Protein AF-A0A838HCE0-F1 (afdb_monomer_lite)

Secondary structure (DSSP, 8-state):
-HHHHS---SHHHHHHHHHHHHHT--HHHHHHHHHHHHHHTT--B-SSHHHHHHHHIIIIIHHHHHHTGGGT--SHHHHHHHHHHHHHHHHHHHHHSHHHHHTTT-B-S-HHHHHHHT--GGGGGGT---HHHHHHHHHHHHHHHHHHHHHHTHHHHS-GGGGHHHHHHHHHHHHHHHHHHHHGGGGGTS-----HHHHHHHHHHHHHTTHHHHT-

Foldseek 3Di:
DCLDPHPDPDPVSVVSSVCCVVLVQDPVLVVLLVVLVVVVVPDQAAQDVVRLLVSLCSNFLSVLQSCQSVLVDNDPLLSLLSSLQSSLLVLLVLLLCQQVSLVVVGHSQHNVLCVVLVHDSNCLNVQDFDPSQLVSLLVSLVSSVVSLVSSVVSLVVGDAPSSLVVQLSSQQSVVSSVQSNVCRSNSSNDRGHDDPVSSVVSSVVSVVVNVVVVPD

Structure (mmCIF, N/CA/C/O backbone):
data_AF-A0A838HCE0-F1
#
_entry.id   AF-A0A838HCE0-F1
#
loop_
_atom_site.group_PDB
_atom_site.id
_atom_site.type_symbol
_atom_site.label_atom_id
_atom_site.label_alt_id
_atom_site.label_comp_id
_atom_site.label_asym_id
_atom_site.label_entity_id
_atom_site.label_seq_id
_atom_site.pdbx_PDB_ins_code
_atom_site.Cartn_x
_atom_site.Cartn_y
_atom_site.Cartn_z
_atom_site.occupancy
_atom_site.B_iso_or_equiv
_atom_site.auth_seq_id
_atom_site.auth_comp_id
_atom_site.auth_asym_id
_atom_site.auth_atom_id
_atom_site.pdbx_PDB_model_num
ATOM 1 N N . HIS A 1 1 ? -7.282 -3.341 -27.550 1.00 59.97 1 HIS A N 1
ATOM 2 C CA . HIS A 1 1 ? -7.061 -3.917 -28.892 1.00 59.97 1 HIS A CA 1
ATOM 3 C C . HIS A 1 1 ? -6.137 -3.011 -29.709 1.00 59.97 1 HIS A C 1
ATOM 5 O O . HIS A 1 1 ? -5.091 -3.469 -30.142 1.00 59.97 1 HIS A O 1
ATOM 11 N N . GLU A 1 2 ? -6.425 -1.708 -29.805 1.00 75.81 2 GLU A N 1
ATOM 12 C CA . GLU A 1 2 ? -5.612 -0.759 -30.592 1.00 75.81 2 GLU A CA 1
ATOM 13 C C . GLU A 1 2 ? -4.223 -0.455 -30.009 1.00 75.81 2 GLU A C 1
ATOM 15 O O . GLU A 1 2 ? -3.258 -0.360 -30.753 1.00 75.81 2 GLU A O 1
ATOM 20 N N . VAL A 1 3 ? -4.076 -0.377 -28.683 1.00 78.75 3 VAL A N 1
ATOM 21 C CA . VAL A 1 3 ? -2.778 -0.075 -28.043 1.00 78.75 3 VAL A CA 1
ATOM 22 C C . VAL A 1 3 ? -1.688 -1.101 -28.387 1.00 78.75 3 VAL A C 1
ATOM 24 O O . VAL A 1 3 ? -0.536 -0.720 -28.570 1.00 78.75 3 VAL A O 1
ATOM 27 N N . TYR A 1 4 ? -2.037 -2.383 -28.524 1.00 81.25 4 TYR A N 1
ATOM 28 C CA . TYR A 1 4 ? -1.070 -3.455 -28.794 1.00 81.25 4 TYR A CA 1
ATOM 29 C C . TYR A 1 4 ? -0.902 -3.747 -30.290 1.00 81.25 4 TYR A C 1
ATOM 31 O O . TYR A 1 4 ? 0.219 -3.969 -30.737 1.00 81.25 4 TYR A O 1
ATOM 39 N N . GLU A 1 5 ? -1.990 -3.710 -31.066 1.00 78.94 5 GLU A N 1
ATOM 40 C CA . GLU A 1 5 ? -2.006 -4.213 -32.451 1.00 78.94 5 GLU A CA 1
ATOM 41 C C . GLU A 1 5 ? -2.566 -3.210 -33.478 1.00 78.94 5 GLU A C 1
ATOM 43 O O . GLU A 1 5 ? -2.669 -3.541 -34.653 1.00 78.94 5 GLU A O 1
ATOM 48 N N . GLY A 1 6 ? -2.927 -1.988 -33.071 1.00 82.12 6 GLY A N 1
ATOM 49 C CA . GLY A 1 6 ? -3.571 -1.001 -33.949 1.00 82.12 6 GLY A CA 1
ATOM 50 C C . GLY A 1 6 ? -2.976 0.405 -33.871 1.00 82.12 6 GLY A C 1
ATOM 51 O O . GLY A 1 6 ? -1.879 0.614 -33.348 1.00 82.12 6 GLY A O 1
ATOM 52 N N . GLU A 1 7 ? -3.721 1.376 -34.399 1.00 82.62 7 GLU A N 1
ATOM 53 C CA . GLU A 1 7 ? -3.376 2.801 -34.381 1.00 82.62 7 GLU A CA 1
ATOM 54 C C . GLU A 1 7 ? -4.368 3.573 -33.502 1.00 82.62 7 GLU A C 1
ATOM 56 O O . GLU A 1 7 ? -5.432 3.972 -33.974 1.00 82.62 7 GLU A O 1
ATOM 61 N N . PRO A 1 8 ? -4.058 3.768 -32.210 1.00 82.50 8 PRO A N 1
ATOM 62 C CA . PRO A 1 8 ? -4.975 4.447 -31.311 1.00 82.50 8 PRO A CA 1
ATOM 63 C C . PRO A 1 8 ? -5.165 5.921 -31.692 1.00 82.50 8 PRO A C 1
ATOM 65 O O . PRO A 1 8 ? -4.197 6.661 -31.889 1.00 82.50 8 PRO A O 1
ATOM 68 N N . ALA A 1 9 ? -6.418 6.378 -31.734 1.00 79.50 9 ALA A N 1
ATOM 69 C CA . ALA A 1 9 ? -6.748 7.769 -32.060 1.00 79.50 9 ALA A CA 1
ATOM 70 C C . ALA A 1 9 ? -6.501 8.731 -30.880 1.00 79.50 9 ALA A C 1
ATOM 72 O O . ALA A 1 9 ? -6.062 9.874 -31.059 1.00 79.50 9 ALA A O 1
ATOM 73 N N . ALA A 1 10 ? -6.759 8.274 -29.652 1.00 88.44 10 ALA A N 1
ATOM 74 C CA . ALA A 1 10 ? -6.633 9.095 -28.455 1.00 88.44 10 ALA A CA 1
ATOM 75 C C . ALA A 1 10 ? -5.161 9.355 -28.085 1.00 88.44 10 ALA A C 1
ATOM 77 O O . ALA A 1 10 ? -4.290 8.494 -28.206 1.00 88.44 10 ALA A O 1
ATOM 78 N N . VAL A 1 11 ? -4.864 10.562 -27.590 1.00 86.44 11 VAL A N 1
ATOM 79 C CA . VAL A 1 11 ? -3.503 10.942 -27.156 1.00 86.44 11 VAL A CA 1
ATOM 80 C C . VAL A 1 11 ? -3.005 10.043 -26.018 1.00 86.44 11 VAL A C 1
ATOM 82 O O . VAL A 1 11 ? -1.849 9.623 -26.044 1.00 86.44 11 VAL A O 1
ATOM 85 N N . GLY A 1 12 ? -3.877 9.714 -25.058 1.00 85.31 12 GLY A N 1
ATOM 86 C CA . GLY A 1 12 ? -3.544 8.814 -23.949 1.00 85.31 12 GLY A CA 1
ATOM 87 C C . GLY A 1 12 ? -3.153 7.416 -24.430 1.00 85.31 12 GLY A C 1
ATOM 88 O O . GLY A 1 12 ? -2.113 6.896 -24.032 1.00 85.31 12 GLY A O 1
ATOM 89 N N . ASP A 1 13 ? -3.919 6.856 -25.363 1.00 86.19 13 ASP A N 1
ATOM 90 C CA . ASP A 1 13 ? -3.676 5.515 -25.896 1.00 86.19 13 ASP A CA 1
ATOM 91 C C . ASP A 1 13 ? -2.418 5.451 -26.775 1.00 86.19 13 ASP A C 1
ATOM 93 O O . ASP A 1 13 ? -1.695 4.456 -26.743 1.00 86.19 13 ASP A O 1
ATOM 97 N N . ARG A 1 14 ? -2.082 6.530 -27.498 1.00 88.50 14 ARG A N 1
ATOM 98 C CA . ARG A 1 14 ? -0.800 6.643 -28.220 1.00 88.50 14 ARG A CA 1
ATOM 99 C C . ARG A 1 14 ? 0.396 6.702 -27.277 1.00 88.50 14 ARG A C 1
ATOM 101 O O . ARG A 1 14 ? 1.404 6.043 -27.527 1.00 88.50 14 ARG A O 1
ATOM 108 N N . ALA A 1 15 ? 0.290 7.458 -26.184 1.00 87.81 15 ALA A N 1
ATOM 109 C CA . ALA A 1 15 ? 1.334 7.498 -25.163 1.00 87.81 15 ALA A CA 1
ATOM 110 C C . ALA A 1 15 ? 1.514 6.123 -24.496 1.00 87.81 15 ALA A C 1
ATOM 112 O O . ALA A 1 15 ? 2.644 5.667 -24.313 1.00 87.81 15 ALA A O 1
ATOM 113 N N . LEU A 1 16 ? 0.408 5.432 -24.204 1.00 86.62 16 LEU A N 1
ATOM 114 C CA . LEU A 1 16 ? 0.437 4.077 -23.662 1.00 86.62 16 LEU A CA 1
ATOM 115 C C . LEU A 1 16 ? 1.053 3.083 -24.655 1.00 86.62 16 LEU A C 1
ATOM 117 O O . LEU A 1 16 ? 1.919 2.305 -24.267 1.00 86.62 16 LEU A O 1
ATOM 121 N N . GLN A 1 17 ? 0.683 3.141 -25.936 1.00 89.50 17 GLN A N 1
ATOM 122 C CA . GLN A 1 17 ? 1.277 2.301 -26.979 1.00 89.50 17 GLN A CA 1
ATOM 123 C C . GLN A 1 17 ? 2.787 2.533 -27.105 1.00 89.50 17 GLN A C 1
ATOM 125 O O . GLN A 1 17 ? 3.550 1.573 -27.229 1.00 89.50 17 GLN A O 1
ATOM 130 N N . HIS A 1 18 ? 3.235 3.790 -27.042 1.00 88.94 18 HIS A N 1
ATOM 131 C CA . HIS A 1 18 ? 4.660 4.099 -27.018 1.00 88.94 18 HIS A CA 1
ATOM 132 C C . HIS A 1 18 ? 5.351 3.437 -25.818 1.00 88.94 18 HIS A C 1
ATOM 134 O O . HIS A 1 18 ? 6.375 2.788 -25.999 1.00 88.94 18 HIS A O 1
ATOM 140 N N . ALA A 1 19 ? 4.782 3.529 -24.612 1.00 87.50 19 ALA A N 1
ATOM 141 C CA . ALA A 1 19 ? 5.341 2.877 -23.428 1.00 87.50 19 ALA A CA 1
ATOM 142 C C . ALA A 1 19 ? 5.367 1.342 -23.557 1.00 87.50 19 ALA A C 1
ATOM 144 O O . ALA A 1 19 ? 6.390 0.724 -23.269 1.00 87.50 19 ALA A O 1
ATOM 145 N N . VAL A 1 20 ? 4.285 0.732 -24.050 1.00 88.69 20 VAL A N 1
ATOM 146 C CA . VAL A 1 20 ? 4.199 -0.717 -24.292 1.00 88.69 20 VAL A CA 1
ATOM 147 C C . VAL A 1 20 ? 5.332 -1.186 -25.201 1.00 88.69 20 VAL A C 1
ATOM 149 O O . VAL A 1 20 ? 6.035 -2.137 -24.861 1.00 88.69 20 VAL A O 1
ATOM 152 N N . ARG A 1 21 ? 5.556 -0.485 -26.319 1.00 88.25 21 ARG A N 1
ATOM 153 C CA . ARG A 1 21 ? 6.618 -0.816 -27.279 1.00 88.25 21 ARG A CA 1
ATOM 154 C C . ARG A 1 21 ? 8.017 -0.547 -26.719 1.00 88.25 21 ARG A C 1
ATOM 156 O O . ARG A 1 21 ? 8.907 -1.364 -26.916 1.00 88.25 21 ARG A O 1
ATOM 163 N N . SER A 1 22 ? 8.208 0.567 -26.014 1.00 89.00 22 SER A N 1
ATOM 164 C CA . SER A 1 22 ? 9.515 0.982 -25.485 1.00 89.00 22 SER A CA 1
ATOM 165 C C . SER A 1 22 ? 10.005 0.127 -24.315 1.00 89.00 22 SER A C 1
ATOM 167 O O . SER A 1 22 ? 11.212 -0.019 -24.141 1.00 89.00 22 S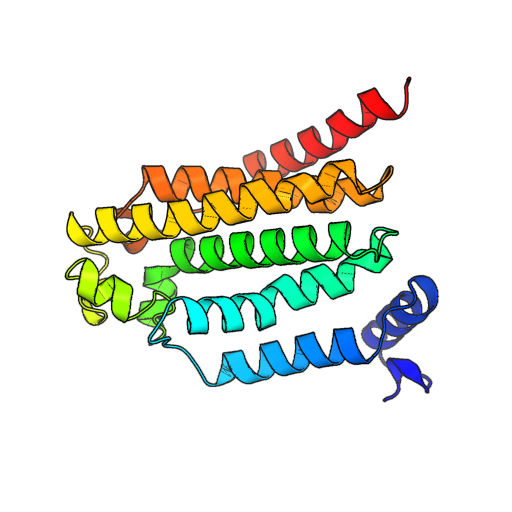ER A O 1
ATOM 169 N N . PHE A 1 23 ? 9.093 -0.426 -23.510 1.00 87.12 23 PHE A N 1
ATOM 170 C CA . PHE A 1 23 ? 9.433 -1.161 -22.284 1.00 87.12 23 PHE A CA 1
ATOM 171 C C . PHE A 1 23 ? 9.027 -2.639 -22.312 1.00 87.12 23 PHE A C 1
ATOM 173 O O . PHE A 1 23 ? 9.211 -3.332 -21.317 1.00 87.12 23 PHE A O 1
ATOM 180 N N . GLY A 1 24 ? 8.480 -3.132 -23.429 1.00 85.62 24 GLY A N 1
ATOM 181 C CA . GLY A 1 24 ? 8.084 -4.536 -23.569 1.00 85.62 24 GLY A CA 1
ATOM 182 C C . GLY A 1 24 ? 6.963 -4.948 -22.612 1.00 85.62 24 GLY A C 1
ATOM 183 O O . GLY A 1 24 ? 6.939 -6.083 -22.143 1.00 85.62 24 GLY A O 1
ATOM 184 N N . ILE A 1 25 ? 6.051 -4.024 -22.292 1.00 85.06 25 ILE A N 1
ATOM 185 C CA . ILE A 1 25 ? 4.956 -4.282 -21.351 1.00 85.06 25 ILE A CA 1
ATOM 186 C C . ILE A 1 25 ? 4.023 -5.322 -21.966 1.00 85.06 25 ILE A C 1
ATOM 188 O O . ILE A 1 25 ? 3.406 -5.081 -23.006 1.00 85.06 25 ILE A O 1
ATOM 192 N N . ARG A 1 26 ? 3.898 -6.477 -21.314 1.00 83.19 26 ARG A N 1
ATOM 193 C CA . ARG A 1 26 ? 3.080 -7.578 -21.818 1.00 83.19 26 ARG A CA 1
ATOM 194 C C . ARG A 1 26 ? 1.597 -7.247 -21.678 1.00 83.19 26 ARG A C 1
ATOM 196 O O . ARG A 1 26 ? 1.176 -6.560 -20.744 1.00 83.19 26 ARG A O 1
ATOM 203 N N . ARG A 1 27 ? 0.787 -7.737 -22.615 1.00 85.44 27 ARG A N 1
ATOM 204 C CA . ARG A 1 27 ? -0.666 -7.515 -22.605 1.00 85.44 27 ARG A CA 1
ATOM 205 C C . ARG A 1 27 ? -1.309 -8.122 -21.366 1.00 85.44 27 ARG A C 1
ATOM 207 O O . ARG A 1 27 ? -2.224 -7.537 -20.798 1.00 85.44 27 ARG A O 1
ATOM 214 N N . GLU A 1 28 ? -0.798 -9.264 -20.938 1.00 82.25 28 GLU A N 1
ATOM 215 C CA . GLU A 1 28 ? -1.276 -10.031 -19.795 1.00 82.25 28 GLU A CA 1
ATOM 216 C C . GLU A 1 28 ? -1.106 -9.250 -18.487 1.00 82.25 28 GLU A C 1
ATOM 218 O O . GLU A 1 28 ? -2.018 -9.241 -17.665 1.00 82.25 28 GLU A O 1
ATOM 223 N N . ASP A 1 29 ? 0.011 -8.532 -18.322 1.00 79.94 29 ASP A N 1
ATOM 224 C CA . ASP A 1 29 ? 0.262 -7.714 -17.129 1.00 79.94 29 ASP A CA 1
ATOM 225 C C . ASP A 1 29 ? -0.743 -6.554 -17.044 1.00 79.94 29 ASP A C 1
ATOM 227 O O . ASP A 1 29 ? -1.294 -6.268 -15.982 1.00 79.94 29 ASP A O 1
ATOM 231 N N . PHE A 1 30 ? -1.059 -5.926 -18.181 1.00 83.81 30 PHE A N 1
ATOM 232 C CA . PHE A 1 30 ? -2.050 -4.850 -18.241 1.00 83.81 30 PHE A CA 1
ATOM 233 C C . PHE A 1 30 ? -3.480 -5.357 -18.014 1.00 83.81 30 PHE A C 1
ATOM 235 O O . PHE A 1 30 ? -4.246 -4.750 -17.265 1.00 83.81 30 PHE A O 1
ATOM 242 N N . LEU A 1 31 ? -3.840 -6.494 -18.617 1.00 84.44 31 LEU A N 1
ATOM 243 C CA . LEU A 1 31 ? -5.131 -7.144 -18.379 1.00 84.44 31 LEU A CA 1
ATOM 244 C C . LEU A 1 31 ? -5.290 -7.551 -16.911 1.00 84.44 31 LEU A C 1
ATOM 246 O O . LEU A 1 31 ? -6.368 -7.370 -16.356 1.00 84.44 31 LEU A O 1
ATOM 250 N N . SER A 1 32 ? -4.221 -8.015 -16.257 1.00 82.75 32 SER A N 1
ATOM 251 C CA . SER A 1 32 ? -4.249 -8.335 -14.828 1.00 82.75 32 SER A CA 1
ATOM 252 C C . SER A 1 32 ? -4.583 -7.114 -13.967 1.00 82.75 32 SER A C 1
ATOM 254 O O . SER A 1 32 ? -5.330 -7.253 -12.999 1.00 82.75 32 SER A O 1
ATOM 256 N N . VAL A 1 33 ? -4.065 -5.928 -14.312 1.00 86.06 33 VAL A N 1
ATOM 257 C CA . VAL A 1 33 ? -4.421 -4.673 -13.627 1.00 86.06 33 VAL A CA 1
ATOM 258 C C . VAL A 1 33 ? -5.900 -4.351 -13.837 1.00 86.06 33 VAL A C 1
ATOM 260 O O . VAL A 1 33 ? -6.606 -4.076 -12.869 1.00 86.06 33 VAL A O 1
ATOM 263 N N . LEU A 1 34 ? -6.397 -4.430 -15.077 1.00 85.44 34 LEU A N 1
ATOM 264 C CA . LEU A 1 34 ? -7.808 -4.157 -15.384 1.00 85.44 34 LEU A CA 1
ATOM 265 C C . LEU A 1 34 ? -8.752 -5.103 -14.639 1.00 85.44 34 LEU A C 1
ATOM 267 O O . LEU A 1 34 ? -9.684 -4.643 -13.986 1.00 85.44 34 LEU A O 1
ATOM 271 N N . SER A 1 35 ? -8.471 -6.407 -14.653 1.00 81.94 35 SER A N 1
ATOM 272 C CA . SER A 1 35 ? -9.262 -7.395 -13.914 1.00 81.94 35 SER A CA 1
ATOM 273 C C . SER A 1 35 ? -9.207 -7.184 -12.398 1.00 81.94 35 SER A C 1
ATOM 275 O O . SER A 1 35 ? -10.124 -7.588 -11.683 1.00 81.94 35 SER A O 1
ATOM 277 N N . GLY A 1 36 ? -8.133 -6.586 -11.874 1.00 79.31 36 GLY A N 1
ATOM 278 C CA . GLY A 1 36 ? -8.062 -6.169 -10.475 1.00 79.31 36 GLY A CA 1
ATOM 279 C C . GLY A 1 36 ? -8.974 -4.983 -10.169 1.00 79.31 36 GLY A C 1
ATOM 280 O O . GLY A 1 36 ? -9.739 -5.028 -9.207 1.00 79.31 36 GLY A O 1
AT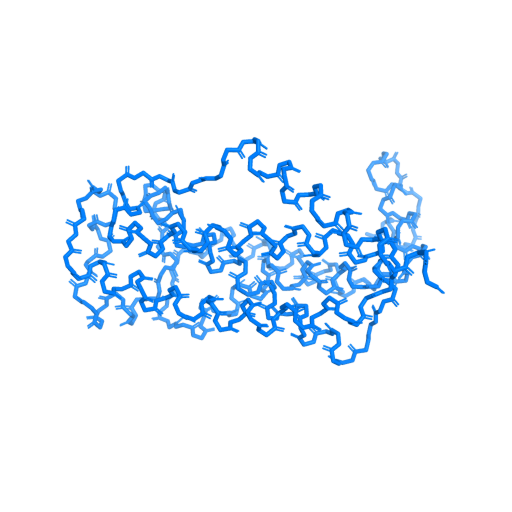OM 281 N N . VAL A 1 37 ? -8.956 -3.961 -11.028 1.00 80.44 37 VAL A N 1
ATOM 282 C CA . VAL A 1 37 ? -9.825 -2.778 -10.909 1.00 80.44 37 VAL A CA 1
ATOM 283 C C . VAL A 1 37 ? -11.303 -3.149 -11.044 1.00 80.44 37 VAL A C 1
ATOM 285 O O . VAL A 1 37 ? -12.119 -2.673 -10.262 1.00 80.44 37 VAL A O 1
ATOM 288 N N . GLU A 1 38 ? -11.662 -4.028 -11.981 1.00 83.62 38 GLU A N 1
ATOM 289 C CA . GLU A 1 38 ? -13.047 -4.491 -12.153 1.00 83.62 38 GLU A CA 1
ATOM 290 C C . GLU A 1 38 ? -13.588 -5.180 -10.891 1.00 83.62 38 GLU A C 1
ATOM 292 O O . GLU A 1 38 ? -14.719 -4.920 -10.482 1.00 83.62 38 GLU A O 1
ATOM 297 N N . ARG A 1 39 ? -12.773 -6.010 -10.226 1.00 73.56 39 ARG A N 1
ATOM 298 C CA . ARG A 1 39 ? -13.163 -6.697 -8.981 1.00 73.56 39 ARG A CA 1
ATOM 299 C C . ARG A 1 39 ? -13.314 -5.749 -7.785 1.00 73.56 39 ARG A C 1
ATOM 301 O O . ARG A 1 39 ? -14.155 -6.003 -6.921 1.00 73.56 39 ARG A O 1
ATOM 308 N N . ASP A 1 40 ? -12.566 -4.645 -7.737 1.00 77.38 40 ASP A N 1
ATOM 309 C CA . ASP A 1 40 ? -12.714 -3.615 -6.688 1.00 77.38 40 ASP A CA 1
ATOM 310 C C . ASP A 1 40 ? -14.066 -2.873 -6.754 1.00 77.38 40 ASP A C 1
ATOM 312 O O . ASP A 1 40 ? -14.535 -2.284 -5.772 1.00 77.38 40 ASP A O 1
ATOM 316 N N . LEU A 1 41 ? -14.754 -2.923 -7.897 1.00 76.44 41 LEU A N 1
ATOM 317 C CA . LEU A 1 41 ? -16.072 -2.303 -8.035 1.00 76.44 41 LEU A CA 1
ATOM 318 C C . LEU A 1 41 ? -17.157 -3.055 -7.255 1.00 76.44 41 LEU A C 1
ATOM 320 O O . LEU A 1 41 ? -18.152 -2.442 -6.871 1.00 76.44 41 LEU A O 1
ATOM 324 N N . THR A 1 42 ? -16.970 -4.352 -6.991 1.00 75.31 42 THR A N 1
ATOM 325 C CA . THR A 1 42 ? -18.027 -5.220 -6.451 1.00 75.31 42 THR A CA 1
ATOM 326 C C . THR A 1 42 ? -17.802 -5.674 -5.012 1.00 75.31 42 THR A C 1
ATOM 328 O O . THR A 1 42 ? -18.767 -6.047 -4.348 1.00 75.31 42 THR A O 1
ATOM 331 N N . THR A 1 43 ? -16.562 -5.655 -4.512 1.00 79.06 43 THR A N 1
ATOM 332 C CA . THR A 1 43 ? -16.211 -6.295 -3.232 1.00 79.06 43 THR A CA 1
ATOM 333 C C . THR A 1 43 ? -15.613 -5.300 -2.242 1.00 79.06 43 THR A C 1
ATOM 335 O O . THR A 1 43 ? -14.517 -4.786 -2.440 1.00 79.06 43 THR A O 1
ATOM 338 N N . GLY A 1 44 ? -16.321 -5.058 -1.136 1.00 83.75 44 GLY A N 1
ATOM 339 C CA . GLY A 1 44 ? -15.892 -4.137 -0.076 1.00 83.75 44 GLY A CA 1
ATOM 340 C C . GLY A 1 44 ? -15.596 -4.790 1.274 1.00 83.75 44 GLY A C 1
ATOM 341 O O . GLY A 1 44 ? -15.356 -4.062 2.231 1.00 83.75 44 GLY A O 1
ATOM 342 N N . ARG A 1 45 ? -15.673 -6.124 1.394 1.00 93.62 45 ARG A N 1
ATOM 343 C CA . ARG A 1 45 ? -15.505 -6.866 2.657 1.00 93.62 45 ARG A CA 1
ATOM 344 C C . ARG A 1 45 ? -14.757 -8.173 2.407 1.00 93.62 45 ARG A C 1
ATOM 346 O O . ARG A 1 45 ? -15.084 -8.886 1.462 1.00 93.62 45 ARG A O 1
ATOM 353 N N . TYR A 1 46 ? -13.786 -8.480 3.265 1.00 95.50 46 TYR A N 1
ATOM 354 C CA . TYR A 1 46 ? -12.924 -9.661 3.151 1.00 95.50 46 TYR A CA 1
ATOM 355 C C . TYR A 1 46 ? -12.952 -10.451 4.450 1.00 95.50 46 TYR A C 1
ATOM 357 O O . TYR A 1 46 ? -12.701 -9.897 5.517 1.00 95.50 46 TYR A O 1
ATOM 365 N N . GLU A 1 47 ? -13.252 -11.743 4.366 1.00 97.38 47 GLU A N 1
ATOM 366 C CA . GLU A 1 47 ? -13.381 -12.604 5.539 1.00 97.38 47 GLU A CA 1
ATOM 367 C C . GLU A 1 47 ? -12.022 -12.843 6.203 1.00 97.38 47 GLU A C 1
ATOM 369 O O . GLU A 1 47 ? -11.900 -12.732 7.422 1.00 97.38 47 GLU A O 1
ATOM 374 N N . THR A 1 48 ? -10.994 -13.108 5.390 1.00 98.31 48 THR A N 1
ATOM 375 C CA . THR A 1 48 ? -9.642 -13.436 5.859 1.00 98.31 48 THR A CA 1
ATOM 376 C C . THR A 1 48 ? -8.584 -12.495 5.302 1.00 98.31 48 THR A C 1
ATOM 378 O O . THR A 1 48 ? -8.743 -11.905 4.227 1.00 98.31 48 THR A O 1
ATOM 381 N N . PHE A 1 49 ? -7.441 -12.414 5.984 1.00 98.19 49 PHE A N 1
ATOM 382 C CA . PHE A 1 49 ? -6.275 -11.697 5.482 1.00 98.19 49 PHE A CA 1
ATOM 383 C C . PHE A 1 49 ? -5.787 -12.267 4.148 1.00 98.19 49 PHE A C 1
ATOM 385 O O . PHE A 1 49 ? -5.309 -11.522 3.300 1.00 98.19 49 PHE A O 1
ATOM 392 N N . GLY A 1 50 ? -5.946 -13.574 3.914 1.00 98.00 50 GLY A N 1
ATOM 393 C CA . GLY A 1 50 ? -5.624 -14.188 2.623 1.00 98.00 50 GLY A CA 1
ATOM 394 C C . GLY A 1 50 ? -6.431 -13.582 1.469 1.00 98.00 50 GLY A C 1
ATOM 395 O O . GLY A 1 50 ? -5.868 -13.286 0.415 1.00 98.00 50 GLY A O 1
ATOM 396 N N . GLN A 1 51 ? -7.725 -13.331 1.687 1.00 95.88 51 GLN A N 1
ATOM 397 C CA . GLN A 1 51 ? -8.585 -12.677 0.700 1.00 95.88 51 GLN A CA 1
ATOM 398 C C . GLN A 1 51 ? -8.224 -11.197 0.525 1.00 95.88 51 GLN A C 1
ATOM 400 O O . GLN A 1 51 ? -8.092 -10.737 -0.609 1.00 95.88 51 GLN A O 1
ATOM 405 N N . LEU A 1 52 ? -7.983 -10.471 1.625 1.00 96.31 52 LEU A N 1
ATOM 406 C CA . LEU A 1 52 ? -7.510 -9.085 1.557 1.00 96.31 52 LEU A CA 1
ATOM 407 C C . LEU A 1 52 ? -6.176 -8.987 0.801 1.00 96.31 52 LEU A C 1
ATOM 409 O O . LEU A 1 52 ? -5.997 -8.105 -0.031 1.00 96.31 52 LEU A O 1
ATOM 413 N N . ARG A 1 53 ? -5.244 -9.914 1.042 1.00 96.94 53 ARG A N 1
ATOM 414 C CA . ARG A 1 53 ? -3.948 -9.969 0.358 1.00 96.94 53 ARG A CA 1
ATOM 415 C C . ARG A 1 53 ? -4.110 -10.204 -1.142 1.00 96.94 53 ARG A C 1
ATOM 417 O O . ARG A 1 53 ? -3.387 -9.582 -1.914 1.00 96.94 53 ARG A O 1
ATOM 424 N N . ALA A 1 54 ? -5.032 -11.075 -1.555 1.00 93.75 54 ALA A N 1
ATOM 425 C CA . ALA A 1 54 ? -5.339 -11.285 -2.970 1.00 93.75 54 ALA A CA 1
ATOM 426 C C . ALA A 1 54 ? -5.875 -9.998 -3.616 1.00 93.75 54 ALA A C 1
ATOM 428 O O . ALA A 1 54 ? -5.373 -9.580 -4.655 1.00 93.75 54 ALA A O 1
ATOM 429 N N . TYR A 1 55 ? -6.790 -9.301 -2.939 1.00 92.56 55 TYR A N 1
ATOM 430 C CA . TYR A 1 55 ? -7.242 -7.981 -3.374 1.00 92.56 55 TYR A CA 1
ATOM 431 C C . TYR A 1 55 ? -6.088 -6.971 -3.476 1.00 92.56 55 TYR A C 1
ATOM 433 O O . TYR A 1 55 ? -5.929 -6.318 -4.503 1.00 92.56 55 TYR A O 1
ATOM 441 N N . CYS A 1 56 ? -5.234 -6.866 -2.452 1.00 94.38 56 CYS A N 1
ATOM 442 C CA . CYS A 1 56 ? -4.077 -5.971 -2.479 1.00 94.38 56 CYS A CA 1
ATOM 443 C C . CYS A 1 56 ? -3.119 -6.294 -3.631 1.00 94.38 56 CYS A C 1
ATOM 445 O O . CYS A 1 56 ? -2.545 -5.381 -4.228 1.00 94.38 56 CYS A O 1
ATOM 447 N N . PHE A 1 57 ? -2.952 -7.578 -3.955 1.00 94.75 57 PHE A N 1
ATOM 448 C CA . PHE A 1 57 ? -2.163 -7.993 -5.106 1.00 94.75 57 PHE A CA 1
ATOM 449 C C . PHE A 1 57 ? -2.770 -7.442 -6.397 1.00 94.75 57 PHE A C 1
ATOM 451 O O . PHE A 1 57 ? -2.081 -6.790 -7.182 1.00 94.75 57 PHE A O 1
ATOM 458 N N . ASP A 1 58 ? -4.071 -7.657 -6.573 1.00 90.69 58 ASP A N 1
ATOM 459 C CA . ASP A 1 58 ? -4.810 -7.296 -7.774 1.00 90.69 58 ASP A CA 1
ATOM 460 C C . ASP A 1 58 ? -4.809 -5.787 -8.048 1.00 90.69 58 ASP A C 1
ATOM 462 O O . ASP A 1 58 ? -4.655 -5.388 -9.202 1.00 90.69 58 ASP A O 1
ATOM 466 N N . VAL A 1 59 ? -4.937 -4.942 -7.019 1.00 90.44 59 VAL A N 1
ATOM 467 C CA . VAL A 1 59 ? -5.069 -3.479 -7.194 1.00 90.44 59 VAL A CA 1
ATOM 468 C C . VAL A 1 59 ? -3.769 -2.691 -7.026 1.00 90.44 59 VAL A C 1
ATOM 470 O O . VAL A 1 59 ? -3.728 -1.510 -7.369 1.00 90.44 59 VAL A O 1
ATOM 473 N N . ALA A 1 60 ? -2.709 -3.300 -6.486 1.00 93.44 60 ALA A N 1
ATOM 474 C CA . ALA A 1 60 ? -1.454 -2.593 -6.218 1.00 93.44 60 ALA A CA 1
ATOM 475 C C . ALA A 1 60 ? -0.206 -3.343 -6.690 1.00 93.44 60 ALA A C 1
ATOM 477 O O . ALA A 1 60 ? 0.628 -2.757 -7.384 1.00 93.44 60 ALA A O 1
ATOM 478 N N . SER A 1 61 ? -0.051 -4.626 -6.354 1.00 95.19 61 SER A N 1
ATOM 479 C CA . SER A 1 61 ? 1.127 -5.395 -6.789 1.00 95.19 61 SER A CA 1
ATOM 480 C C . SER A 1 61 ? 1.160 -5.600 -8.302 1.00 95.19 61 SER A C 1
ATOM 482 O O . SER A 1 61 ? 2.230 -5.493 -8.895 1.00 95.19 61 SER A O 1
ATOM 484 N N . SER A 1 62 ? 0.007 -5.820 -8.937 1.00 92.56 62 SER A N 1
ATOM 485 C CA . SER A 1 62 ? -0.137 -5.905 -10.398 1.00 92.56 62 SER A CA 1
ATOM 486 C C . SER A 1 62 ? 0.404 -4.653 -11.104 1.00 92.56 62 SER A C 1
ATOM 488 O O . SER A 1 62 ? 1.143 -4.755 -12.081 1.00 92.56 62 SER A O 1
ATOM 490 N N . VAL A 1 63 ? 0.130 -3.466 -10.552 1.00 91.75 63 VAL A N 1
ATOM 491 C CA . VAL A 1 63 ? 0.653 -2.183 -11.044 1.00 91.75 63 VAL A CA 1
ATOM 492 C C . VAL A 1 63 ? 2.165 -2.094 -10.835 1.00 91.75 63 VAL A C 1
ATOM 494 O O . VAL A 1 63 ? 2.888 -1.632 -11.715 1.00 91.75 63 VAL A O 1
ATOM 497 N N . GLY A 1 64 ? 2.670 -2.558 -9.688 1.00 92.19 64 GLY A N 1
ATOM 498 C CA . GLY A 1 64 ? 4.109 -2.646 -9.430 1.00 92.19 64 GLY A CA 1
ATOM 499 C C . GLY A 1 64 ? 4.837 -3.533 -10.445 1.00 92.19 64 GLY A C 1
ATOM 500 O O . GLY A 1 64 ? 5.882 -3.137 -10.958 1.00 92.19 64 GLY A O 1
ATOM 501 N N . LEU A 1 65 ? 4.255 -4.689 -10.779 1.00 92.56 65 LEU A N 1
ATOM 502 C CA . LEU A 1 65 ? 4.763 -5.607 -11.801 1.00 92.56 65 LEU A CA 1
ATOM 503 C C . LEU A 1 65 ? 4.718 -4.983 -13.200 1.00 92.56 65 LEU A C 1
ATOM 505 O O . LEU A 1 65 ? 5.703 -5.066 -13.926 1.00 92.56 65 LEU A O 1
ATOM 509 N N . LEU A 1 66 ? 3.632 -4.286 -13.546 1.00 91.38 66 LEU A N 1
ATOM 510 C CA . LEU A 1 66 ? 3.509 -3.543 -14.805 1.00 91.38 66 LEU A CA 1
ATOM 511 C C . LEU A 1 66 ? 4.613 -2.479 -14.958 1.00 91.38 66 LEU A C 1
ATOM 513 O O . LEU A 1 66 ? 5.127 -2.254 -16.052 1.00 91.38 66 LEU A O 1
ATOM 517 N N . CYS A 1 67 ? 4.984 -1.822 -13.856 1.00 91.00 67 CYS A N 1
ATOM 518 C CA . CYS A 1 67 ? 6.023 -0.794 -13.826 1.00 91.00 67 CYS A CA 1
ATOM 519 C C . CYS A 1 67 ? 7.452 -1.354 -13.811 1.00 91.00 67 CYS A C 1
ATOM 521 O O . CYS A 1 67 ? 8.395 -0.614 -14.091 1.00 91.00 67 CYS A O 1
ATOM 523 N N . LEU A 1 68 ? 7.650 -2.630 -13.479 1.00 91.69 68 LEU A N 1
ATOM 524 C CA . LEU A 1 68 ? 8.983 -3.189 -13.268 1.00 91.69 68 LEU A CA 1
ATOM 525 C C . LEU A 1 68 ? 9.859 -3.157 -14.541 1.00 91.69 68 LEU A C 1
ATOM 527 O O . LEU A 1 68 ? 10.982 -2.644 -14.446 1.00 91.69 68 LEU A O 1
ATOM 531 N N . PRO A 1 69 ? 9.353 -3.534 -15.740 1.00 90.12 69 PRO A N 1
ATOM 532 C CA . PRO A 1 69 ? 10.109 -3.397 -16.988 1.00 90.12 69 PRO A CA 1
ATOM 533 C C . PRO A 1 69 ? 10.472 -1.945 -17.312 1.00 90.12 69 PRO A C 1
ATOM 535 O O . PRO A 1 69 ? 11.559 -1.672 -17.820 1.00 90.12 69 PRO A O 1
ATOM 538 N N . ILE A 1 70 ? 9.614 -0.985 -16.940 1.00 89.56 70 ILE A N 1
ATOM 539 C CA . ILE A 1 70 ? 9.895 0.454 -17.088 1.00 89.56 70 ILE A CA 1
ATOM 540 C C . ILE A 1 70 ? 11.104 0.855 -16.229 1.00 89.56 70 ILE A C 1
ATOM 542 O O . ILE A 1 70 ? 11.902 1.711 -16.617 1.00 89.56 70 ILE A O 1
ATOM 546 N N . PHE A 1 71 ? 11.291 0.200 -15.081 1.00 89.88 71 PHE A N 1
ATOM 547 C CA . PHE A 1 71 ? 12.462 0.390 -14.231 1.00 89.88 71 PHE A CA 1
ATOM 548 C C . PHE A 1 71 ? 13.702 -0.395 -14.688 1.00 89.88 71 PHE A C 1
ATOM 550 O O . PHE A 1 71 ? 14.761 -0.261 -14.068 1.00 89.88 71 PHE A O 1
ATOM 557 N N . GLY A 1 72 ? 13.620 -1.127 -15.802 1.00 88.50 72 GLY A N 1
ATOM 558 C CA . GLY A 1 72 ? 14.737 -1.853 -16.407 1.00 88.50 72 GLY A CA 1
ATOM 559 C C . GLY A 1 72 ? 15.042 -3.197 -15.743 1.00 88.50 72 GLY A C 1
ATOM 560 O O . GLY A 1 72 ? 16.170 -3.676 -15.842 1.00 88.50 72 GLY A O 1
ATOM 561 N N . ARG A 1 73 ? 14.072 -3.794 -15.040 1.00 89.38 73 ARG A N 1
ATOM 562 C CA . ARG A 1 73 ? 14.185 -5.123 -14.418 1.00 89.38 73 ARG A CA 1
ATOM 563 C C . ARG A 1 73 ? 12.938 -5.951 -14.707 1.00 89.38 73 ARG A C 1
ATOM 565 O O . ARG A 1 73 ? 11.868 -5.389 -14.885 1.00 89.38 73 ARG A O 1
ATOM 572 N N . ASP A 1 74 ? 13.074 -7.273 -14.731 1.00 86.69 74 ASP A N 1
ATOM 573 C CA . ASP A 1 74 ? 11.923 -8.193 -14.790 1.00 86.69 74 ASP A CA 1
ATOM 574 C C . ASP A 1 74 ? 12.252 -9.609 -14.268 1.00 86.69 74 ASP A C 1
ATOM 576 O O . ASP A 1 74 ? 11.577 -10.591 -14.574 1.00 86.69 74 ASP A O 1
ATOM 580 N N . ASP A 1 75 ? 13.325 -9.748 -13.488 1.00 92.19 75 ASP A N 1
ATOM 581 C CA . ASP A 1 75 ? 13.730 -11.021 -12.896 1.00 92.19 75 ASP A CA 1
ATOM 582 C C . ASP A 1 75 ? 12.889 -11.382 -11.658 1.00 92.19 75 ASP A C 1
ATOM 584 O O . ASP A 1 75 ? 12.270 -10.525 -11.023 1.00 92.19 75 ASP A O 1
ATOM 588 N N . ALA A 1 76 ? 12.867 -12.673 -11.305 1.00 94.19 76 ALA A N 1
ATOM 589 C CA . ALA A 1 76 ? 12.056 -13.184 -10.199 1.00 94.19 76 ALA A CA 1
ATOM 590 C C . ALA A 1 76 ? 12.322 -12.469 -8.852 1.00 94.19 76 ALA A C 1
ATOM 592 O O . ALA A 1 76 ? 11.350 -12.029 -8.238 1.00 94.19 76 ALA A O 1
ATOM 593 N N . PRO A 1 77 ? 13.580 -12.234 -8.418 1.00 95.88 77 PRO A N 1
ATOM 594 C CA . PRO A 1 77 ? 13.849 -11.438 -7.220 1.00 95.88 77 PRO A CA 1
ATOM 595 C C . PRO A 1 77 ? 13.219 -10.041 -7.252 1.00 95.88 77 PRO A C 1
ATOM 597 O O . PRO A 1 77 ? 12.589 -9.630 -6.278 1.00 95.88 77 PRO A O 1
ATOM 600 N N . ALA A 1 78 ? 13.358 -9.306 -8.359 1.00 95.31 78 ALA A N 1
ATOM 601 C CA . ALA A 1 78 ? 12.771 -7.976 -8.492 1.00 95.31 78 ALA A CA 1
ATOM 602 C C . ALA A 1 78 ? 11.232 -8.016 -8.464 1.00 95.31 78 ALA A C 1
ATOM 604 O O . ALA A 1 78 ? 10.608 -7.170 -7.817 1.00 95.31 78 ALA A O 1
ATOM 605 N N . ARG A 1 79 ? 10.621 -9.023 -9.101 1.00 95.12 79 ARG A N 1
ATOM 606 C CA . ARG A 1 79 ? 9.168 -9.251 -9.077 1.00 95.12 79 ARG A CA 1
ATOM 607 C C . ARG A 1 79 ? 8.652 -9.509 -7.668 1.00 95.12 79 ARG A C 1
ATOM 609 O O . ARG A 1 79 ? 7.694 -8.856 -7.262 1.00 95.12 79 ARG A O 1
ATOM 616 N N . ASP A 1 80 ? 9.312 -10.374 -6.903 1.00 97.19 80 ASP A N 1
ATOM 617 C CA . ASP A 1 80 ? 8.914 -10.680 -5.525 1.00 97.19 80 ASP A CA 1
ATOM 618 C C . ASP A 1 80 ? 8.917 -9.417 -4.650 1.00 97.19 80 ASP A C 1
ATOM 620 O O . ASP A 1 80 ? 7.953 -9.140 -3.933 1.00 97.19 80 ASP A O 1
ATOM 624 N N . ARG A 1 81 ? 9.961 -8.579 -4.760 1.00 98.00 81 ARG A N 1
ATOM 625 C CA . ARG A 1 81 ? 10.031 -7.322 -3.990 1.00 98.00 81 ARG A CA 1
ATOM 626 C C . ARG A 1 81 ? 9.047 -6.266 -4.484 1.00 98.00 81 ARG A C 1
ATOM 628 O O . ARG A 1 81 ? 8.517 -5.514 -3.669 1.00 98.00 81 ARG A O 1
ATOM 635 N N . ALA A 1 82 ? 8.757 -6.216 -5.782 1.00 96.56 82 ALA A N 1
ATOM 636 C CA . ALA A 1 82 ? 7.708 -5.351 -6.317 1.00 96.56 82 ALA A CA 1
ATOM 637 C C . ALA A 1 82 ? 6.318 -5.757 -5.801 1.00 96.56 82 ALA A C 1
ATOM 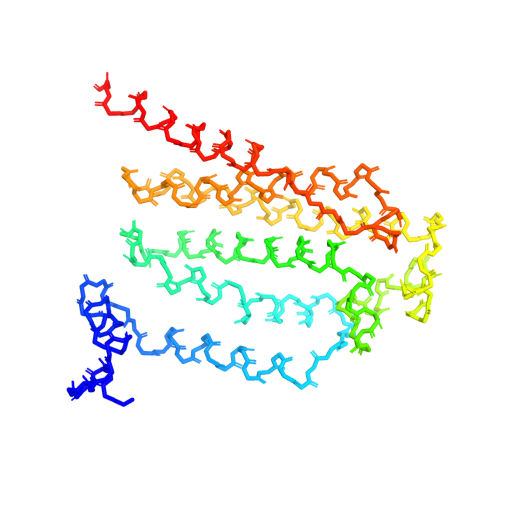639 O O . ALA A 1 82 ? 5.520 -4.887 -5.442 1.00 96.56 82 ALA A O 1
ATOM 640 N N . ILE A 1 83 ? 6.052 -7.064 -5.697 1.00 97.56 83 ILE A N 1
ATOM 641 C CA . ILE A 1 83 ? 4.810 -7.591 -5.128 1.00 97.56 83 ILE A CA 1
ATOM 642 C C . ILE A 1 83 ? 4.676 -7.162 -3.671 1.00 97.56 83 ILE A C 1
ATOM 644 O O . ILE A 1 83 ? 3.659 -6.561 -3.321 1.00 97.56 83 ILE A O 1
ATOM 648 N N . ASP A 1 84 ? 5.696 -7.407 -2.849 1.00 98.56 84 ASP A N 1
ATOM 649 C CA . ASP A 1 84 ? 5.676 -7.054 -1.427 1.00 98.56 84 ASP A CA 1
ATOM 650 C C . ASP A 1 84 ? 5.534 -5.546 -1.202 1.00 98.56 84 ASP A C 1
ATOM 652 O O . ASP A 1 84 ? 4.771 -5.117 -0.332 1.00 98.56 84 ASP A O 1
ATOM 656 N N . LEU A 1 85 ? 6.206 -4.726 -2.018 1.00 98.31 85 LEU A N 1
ATOM 657 C CA . LEU A 1 85 ? 6.055 -3.274 -1.972 1.00 98.31 85 LEU A CA 1
ATOM 658 C C . LEU A 1 85 ? 4.606 -2.857 -2.264 1.00 98.31 85 LEU A C 1
ATOM 660 O O . LEU A 1 85 ? 4.038 -2.073 -1.504 1.00 98.31 85 LEU A O 1
ATOM 664 N N . GLY A 1 86 ? 3.992 -3.411 -3.315 1.00 97.88 86 GLY A N 1
ATOM 665 C CA . GLY A 1 86 ? 2.592 -3.150 -3.665 1.00 97.88 86 GLY A CA 1
ATOM 666 C C . GLY A 1 86 ? 1.613 -3.565 -2.562 1.00 97.88 86 GLY A C 1
ATOM 667 O O . GLY A 1 86 ? 0.759 -2.769 -2.166 1.00 97.88 86 GLY A O 1
ATOM 668 N N . LEU A 1 87 ? 1.788 -4.765 -1.997 1.00 98.50 87 LEU A N 1
ATOM 669 C CA . LEU A 1 87 ? 0.976 -5.263 -0.883 1.00 98.50 87 LEU A CA 1
ATOM 670 C C . LEU A 1 87 ? 1.091 -4.347 0.341 1.00 98.50 87 LEU A C 1
ATOM 672 O O . LEU A 1 87 ? 0.080 -3.918 0.895 1.00 98.50 87 LEU A O 1
ATOM 676 N N . GLY A 1 88 ? 2.319 -4.007 0.742 1.00 98.56 88 GLY A N 1
ATOM 677 C CA . GLY A 1 88 ? 2.573 -3.125 1.879 1.00 98.56 88 GLY A CA 1
ATOM 678 C C . GLY A 1 88 ? 1.966 -1.734 1.682 1.00 98.56 88 GLY A C 1
ATOM 679 O O . GLY A 1 88 ? 1.324 -1.204 2.588 1.00 98.56 88 GLY A O 1
ATOM 680 N N . MET A 1 89 ? 2.099 -1.160 0.482 1.00 98.31 89 MET A N 1
ATOM 681 C CA . MET A 1 89 ? 1.493 0.129 0.141 1.00 98.31 89 MET A CA 1
ATOM 682 C C . MET A 1 89 ? -0.037 0.091 0.223 1.00 98.31 89 MET A C 1
ATOM 684 O O . MET A 1 89 ? -0.644 1.024 0.754 1.00 98.31 89 MET A O 1
ATOM 688 N N . GLN A 1 90 ? -0.673 -0.980 -0.254 1.00 97.44 90 GLN A N 1
ATOM 689 C CA . GLN A 1 90 ? -2.130 -1.074 -0.211 1.00 97.44 90 GLN A CA 1
ATOM 690 C C . GLN A 1 90 ? -2.666 -1.313 1.201 1.00 97.44 90 GLN A C 1
ATOM 692 O O . GLN A 1 90 ? -3.679 -0.718 1.561 1.00 97.44 90 GLN A O 1
ATOM 697 N N . LEU A 1 91 ? -1.967 -2.080 2.042 1.00 98.38 91 LEU A N 1
ATOM 698 C CA . LEU A 1 91 ? -2.335 -2.198 3.457 1.00 98.38 91 LEU A CA 1
ATOM 699 C C . LEU A 1 91 ? -2.230 -0.855 4.190 1.00 98.38 91 LEU A C 1
ATOM 701 O O . LEU A 1 91 ? -3.099 -0.521 4.991 1.00 98.38 91 LEU A O 1
ATOM 705 N N . VAL A 1 92 ? -1.222 -0.034 3.876 1.00 98.50 92 VAL A N 1
ATOM 706 C CA . VAL A 1 92 ? -1.150 1.342 4.397 1.00 98.50 92 VAL A CA 1
ATOM 707 C C . VAL A 1 92 ? -2.344 2.178 3.933 1.00 98.50 92 VAL A C 1
ATOM 709 O O . VAL A 1 92 ? -2.857 2.963 4.725 1.00 98.50 92 VAL A O 1
ATOM 712 N N . ASN A 1 93 ? -2.805 2.033 2.685 1.00 96.62 93 ASN A N 1
ATOM 713 C CA . ASN A 1 93 ? -4.017 2.717 2.221 1.00 96.62 93 ASN A CA 1
ATOM 714 C C . ASN A 1 93 ? -5.247 2.269 3.032 1.00 96.62 93 ASN A C 1
ATOM 716 O O . ASN A 1 93 ? -5.952 3.132 3.549 1.00 96.62 93 ASN A O 1
ATOM 720 N N . VAL A 1 94 ? -5.435 0.958 3.225 1.00 96.81 94 VAL A N 1
ATOM 721 C CA . VAL A 1 94 ? -6.528 0.388 4.036 1.00 96.81 94 VAL A CA 1
ATOM 722 C C . VAL A 1 94 ? -6.522 0.948 5.461 1.00 96.81 94 VAL A C 1
ATOM 724 O O . VAL A 1 94 ? -7.551 1.397 5.952 1.00 96.81 94 VAL A O 1
ATOM 727 N N . LEU A 1 95 ? -5.361 0.984 6.122 1.00 97.88 95 LEU A N 1
ATOM 728 C CA . LEU A 1 95 ? -5.246 1.482 7.499 1.00 97.88 95 LEU A CA 1
ATOM 729 C C . LEU A 1 95 ? -5.411 2.999 7.616 1.00 97.88 95 LEU A C 1
ATOM 731 O O . LEU A 1 95 ? -5.835 3.510 8.651 1.00 97.88 95 LEU A O 1
ATOM 735 N N . ARG A 1 96 ? -5.049 3.735 6.567 1.00 96.56 96 ARG A N 1
ATOM 736 C CA . ARG A 1 96 ? -5.166 5.193 6.522 1.00 96.56 96 ARG A CA 1
ATOM 737 C C . ARG A 1 96 ? -6.607 5.657 6.330 1.00 96.56 96 ARG A C 1
ATOM 739 O O . ARG A 1 96 ? -6.937 6.738 6.814 1.00 96.56 96 ARG A O 1
ATOM 746 N N . ASP A 1 97 ? -7.396 4.880 5.590 1.00 95.75 97 ASP A N 1
ATOM 747 C CA . ASP A 1 97 ? -8.704 5.272 5.057 1.00 95.75 97 ASP A CA 1
ATOM 748 C C . ASP A 1 97 ? -9.872 4.505 5.733 1.00 95.75 97 ASP A C 1
ATOM 750 O O . ASP A 1 97 ? -11.001 4.550 5.254 1.00 95.75 97 ASP A O 1
ATOM 754 N N . VAL A 1 98 ? -9.631 3.845 6.882 1.00 95.81 98 VAL A N 1
ATOM 755 C CA . VAL A 1 98 ? -10.602 2.984 7.602 1.00 95.81 98 VAL A CA 1
ATOM 756 C C . VAL A 1 98 ? -11.978 3.632 7.775 1.00 95.81 98 VAL A C 1
ATOM 758 O O . VAL A 1 98 ? -12.999 2.998 7.506 1.00 95.81 98 VAL A O 1
ATOM 761 N N . ARG A 1 99 ? -12.033 4.887 8.241 1.00 95.06 99 ARG A N 1
ATOM 762 C CA . ARG A 1 99 ? -13.316 5.574 8.448 1.00 95.06 99 ARG A CA 1
ATOM 763 C C . ARG A 1 99 ? -13.939 5.992 7.128 1.00 95.06 99 ARG A C 1
ATOM 765 O O . ARG A 1 99 ? -15.141 5.824 6.950 1.00 95.06 99 ARG A O 1
ATOM 772 N N . GLU A 1 100 ? -13.156 6.577 6.231 1.00 94.19 100 GLU A N 1
ATOM 773 C CA . GLU A 1 100 ? -13.628 7.010 4.920 1.00 94.19 100 GLU A CA 1
ATOM 774 C C . GLU A 1 100 ? -14.235 5.853 4.123 1.00 94.19 100 GLU A C 1
ATOM 776 O O . GLU A 1 100 ? -15.239 6.052 3.440 1.00 94.19 100 GLU A O 1
ATOM 781 N N . ASP A 1 101 ? -13.658 4.659 4.234 1.00 94.69 101 ASP A N 1
ATOM 782 C CA . ASP A 1 101 ? -14.182 3.441 3.627 1.00 94.69 101 ASP A CA 1
ATOM 783 C C . ASP A 1 101 ? -15.459 2.977 4.334 1.00 94.69 101 ASP A C 1
ATOM 785 O O . ASP A 1 101 ? -16.466 2.734 3.667 1.00 94.69 101 ASP A O 1
ATOM 789 N N . ALA A 1 102 ? -15.484 2.968 5.673 1.00 94.44 102 ALA A N 1
ATOM 790 C CA . ALA A 1 102 ? -16.677 2.595 6.437 1.00 94.44 102 ALA A CA 1
ATOM 791 C C . ALA A 1 102 ? -17.880 3.508 6.135 1.00 94.44 102 ALA A C 1
ATOM 793 O O . ALA A 1 102 ? -19.013 3.039 6.038 1.00 94.44 102 ALA A O 1
ATOM 794 N N . LEU A 1 103 ? -17.643 4.807 5.919 1.00 93.75 103 LEU A N 1
ATOM 795 C CA . LEU A 1 103 ? -18.672 5.771 5.505 1.00 93.75 103 LEU A CA 1
ATOM 796 C C . LEU A 1 103 ? -19.212 5.519 4.087 1.00 93.75 103 LEU A C 1
ATOM 798 O O . LEU A 1 103 ? -20.267 6.044 3.737 1.00 93.75 103 LEU A O 1
ATOM 802 N N . ARG A 1 104 ? -18.507 4.727 3.274 1.00 92.69 104 ARG A N 1
ATOM 803 C CA . ARG A 1 104 ? -18.920 4.281 1.935 1.00 92.69 104 ARG A CA 1
ATOM 804 C C . ARG A 1 104 ? -19.402 2.827 1.922 1.00 92.69 104 ARG A C 1
ATOM 806 O O . ARG A 1 104 ? -19.426 2.213 0.861 1.00 92.69 104 ARG A O 1
ATOM 813 N N . ASP A 1 105 ? -19.749 2.283 3.089 1.00 91.81 105 ASP A N 1
ATOM 814 C CA . ASP A 1 105 ? -20.139 0.880 3.284 1.00 91.81 105 ASP A CA 1
ATOM 815 C C . ASP A 1 105 ? -19.069 -0.135 2.823 1.00 91.81 105 ASP A C 1
ATOM 817 O O . ASP A 1 105 ? -19.358 -1.248 2.382 1.00 91.81 105 ASP A O 1
ATOM 821 N N . ARG A 1 106 ? -17.790 0.243 2.944 1.00 93.88 106 ARG A N 1
ATOM 822 C CA . ARG A 1 106 ? -16.639 -0.630 2.688 1.00 93.88 106 ARG A CA 1
ATOM 823 C C . ARG A 1 106 ? -15.867 -0.876 3.984 1.00 93.88 106 ARG A C 1
ATOM 825 O O . ARG A 1 106 ? -15.614 0.038 4.757 1.00 93.88 106 ARG A O 1
ATOM 832 N N . VAL A 1 107 ? -15.472 -2.122 4.228 1.00 95.88 107 VAL A N 1
ATOM 833 C CA . VAL A 1 107 ? -14.631 -2.520 5.365 1.00 95.88 107 VAL A CA 1
ATOM 834 C C . VAL A 1 107 ? -13.578 -3.501 4.862 1.00 95.88 107 VAL A C 1
ATOM 836 O O . VAL A 1 107 ? -13.796 -4.710 4.817 1.00 95.88 107 VAL A O 1
ATOM 839 N N . TYR A 1 108 ? -12.424 -2.958 4.475 1.00 96.38 108 TYR A N 1
ATOM 840 C CA . TYR A 1 108 ? -11.318 -3.745 3.930 1.00 96.38 108 TYR A CA 1
ATOM 841 C C . TYR A 1 108 ? -10.571 -4.561 4.989 1.00 96.38 108 TYR A C 1
ATOM 843 O O . TYR A 1 108 ? -10.008 -5.599 4.654 1.00 96.38 108 TYR A O 1
ATOM 851 N N . LEU A 1 109 ? -10.560 -4.112 6.251 1.00 97.62 109 LEU A N 1
ATOM 852 C CA . LEU A 1 109 ? -9.947 -4.864 7.349 1.00 97.62 109 LEU A CA 1
ATOM 853 C C . LEU A 1 109 ? -10.553 -6.281 7.425 1.00 97.62 109 LEU A C 1
ATOM 855 O O . LEU A 1 109 ? -11.781 -6.404 7.322 1.00 97.62 109 LEU A O 1
ATOM 859 N N . PRO A 1 110 ? -9.737 -7.341 7.599 1.00 98.19 110 PRO A N 1
ATOM 860 C CA . PRO A 1 110 ? -10.248 -8.707 7.594 1.00 98.19 110 PRO A CA 1
ATOM 861 C C . PRO A 1 110 ? -11.291 -8.917 8.693 1.00 98.19 110 PRO A C 1
ATOM 863 O O . PRO A 1 110 ? -11.073 -8.531 9.844 1.00 98.19 110 PRO A O 1
ATOM 866 N N . GLN A 1 111 ? -12.419 -9.551 8.363 1.00 98.06 111 GLN A N 1
ATOM 867 C CA . GLN A 1 111 ? -13.474 -9.807 9.351 1.00 98.06 111 GLN A CA 1
ATOM 868 C C . GLN A 1 111 ? -12.979 -10.718 10.482 1.00 98.06 111 GLN A C 1
ATOM 870 O O . GLN A 1 111 ? -13.368 -10.537 11.636 1.00 98.06 111 GLN A O 1
ATOM 875 N N . GLU A 1 112 ? -12.082 -11.661 10.181 1.00 98.50 112 GLU A N 1
ATOM 876 C CA . GLU A 1 112 ? -11.431 -12.491 11.197 1.00 98.50 112 GLU A CA 1
ATOM 877 C C . GLU A 1 112 ? -10.631 -11.674 12.215 1.00 98.50 112 GLU A C 1
ATOM 879 O O . GLU A 1 112 ? -10.683 -11.973 13.409 1.00 98.50 112 GLU A O 1
ATOM 884 N N . ASP A 1 113 ? -9.956 -10.613 11.772 1.00 98.56 113 ASP A N 1
ATOM 885 C CA . ASP A 1 113 ? -9.143 -9.770 12.640 1.00 98.56 113 ASP A CA 1
ATOM 886 C C . ASP A 1 113 ? -10.022 -8.787 13.427 1.00 98.56 113 ASP A C 1
ATOM 888 O O . ASP A 1 113 ? -9.820 -8.613 14.628 1.00 98.56 113 ASP A O 1
ATOM 892 N N . LEU A 1 114 ? -11.086 -8.247 12.819 1.00 98.19 114 LEU A N 1
ATOM 893 C CA . LEU A 1 114 ? -12.112 -7.487 13.548 1.00 98.19 114 LEU A CA 1
ATOM 894 C C . LEU A 1 114 ? -12.679 -8.300 14.722 1.00 98.19 114 LEU A C 1
ATOM 896 O O . LEU A 1 114 ? -12.660 -7.836 15.863 1.00 98.19 114 LEU A O 1
ATOM 900 N N . ARG A 1 115 ? -13.088 -9.553 14.476 1.00 98.38 115 ARG A N 1
ATOM 901 C CA . ARG A 1 115 ? -13.581 -10.452 15.534 1.00 98.38 115 ARG A CA 1
ATOM 902 C C . ARG A 1 115 ? -12.503 -10.796 16.556 1.00 98.38 115 ARG A C 1
ATOM 904 O O . ARG A 1 115 ? -12.788 -10.807 17.750 1.00 98.38 115 ARG A O 1
ATOM 911 N N . ARG A 1 116 ? -11.266 -11.047 16.114 1.00 98.38 116 ARG A N 1
ATOM 912 C CA . ARG A 1 116 ? -10.128 -11.360 16.994 1.00 98.38 116 ARG A CA 1
ATOM 913 C C . ARG A 1 116 ? -9.869 -10.267 18.028 1.00 98.38 116 ARG A C 1
ATOM 915 O O . ARG A 1 116 ? -9.518 -10.586 19.161 1.00 98.38 116 ARG A O 1
ATOM 922 N N . PHE A 1 117 ? -10.006 -9.004 17.635 1.00 98.19 117 PHE A N 1
ATOM 923 C CA . PHE A 1 117 ? -9.780 -7.859 18.516 1.00 98.19 117 PHE A CA 1
ATOM 924 C C . PHE A 1 117 ? -11.065 -7.322 19.163 1.00 98.19 117 PHE A C 1
ATOM 926 O O . PHE A 1 117 ? -10.974 -6.437 20.008 1.00 98.19 117 PHE A O 1
ATOM 933 N N . GLY A 1 118 ? -12.240 -7.862 18.821 1.00 97.50 118 GLY A N 1
ATOM 934 C CA . GLY A 1 118 ? -13.526 -7.425 19.370 1.00 97.50 118 GLY A CA 1
ATOM 935 C C . GLY A 1 118 ? -13.971 -6.053 18.853 1.00 97.50 118 GLY A C 1
ATOM 936 O O . GLY A 1 118 ? -14.519 -5.265 19.617 1.00 97.50 118 GLY A O 1
ATOM 937 N N . VAL A 1 119 ? -13.688 -5.748 17.584 1.00 97.38 119 VAL A N 1
ATOM 938 C CA . VAL A 1 119 ? -14.098 -4.507 16.914 1.00 97.38 119 VAL A CA 1
ATOM 939 C C . VAL A 1 119 ? -15.291 -4.797 16.015 1.00 97.38 119 VAL A C 1
ATOM 941 O O . VAL A 1 119 ? -15.192 -5.598 15.086 1.00 97.38 119 VAL A O 1
ATOM 944 N N . GLU A 1 120 ? -16.406 -4.111 16.243 1.00 94.88 120 GLU A N 1
ATOM 945 C CA . GLU A 1 120 ? -17.585 -4.255 15.393 1.00 94.88 120 GLU A CA 1
ATOM 946 C C . GLU A 1 120 ? -17.449 -3.389 14.124 1.00 94.88 120 GLU A C 1
ATOM 948 O O . GLU A 1 120 ? -17.152 -2.193 14.223 1.00 94.88 120 GLU A O 1
ATOM 953 N N . PRO A 1 121 ? -17.715 -3.917 12.910 1.00 92.88 121 PRO A N 1
ATOM 954 C CA . PRO A 1 121 ? -17.574 -3.148 11.668 1.00 92.88 121 PRO A CA 1
ATOM 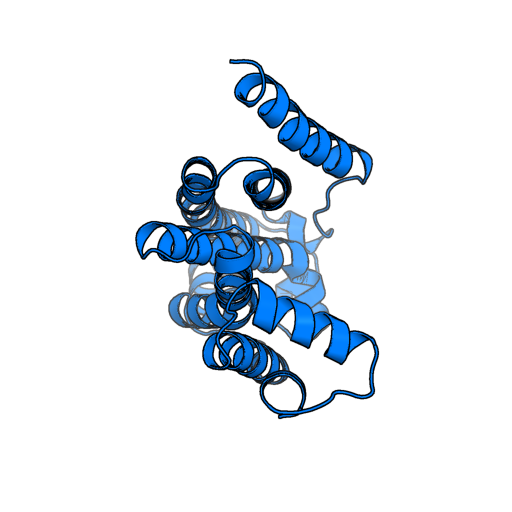955 C C . PRO A 1 121 ? -18.356 -1.823 11.666 1.00 92.88 121 PRO A C 1
ATOM 957 O O . PRO A 1 121 ? -17.892 -0.821 11.122 1.00 92.88 121 PRO A O 1
ATOM 960 N N . GLY A 1 122 ? -19.534 -1.801 12.301 1.00 89.62 122 GLY A N 1
ATOM 961 C CA . GLY A 1 122 ? -20.384 -0.609 12.408 1.00 89.62 122 GLY A CA 1
ATOM 962 C C . GLY A 1 122 ? -19.809 0.509 13.289 1.00 89.62 122 GLY A C 1
ATOM 963 O O . GLY A 1 122 ? -20.310 1.634 13.257 1.00 89.62 122 GLY A O 1
ATOM 964 N N . GLU A 1 123 ? -18.763 0.237 14.070 1.00 89.56 123 GLU A N 1
ATOM 965 C CA . GLU A 1 123 ? -18.104 1.228 14.925 1.00 89.56 123 GLU A CA 1
ATOM 966 C C . GLU A 1 123 ? -17.054 2.050 14.173 1.00 89.56 123 GLU A C 1
ATOM 968 O O . GLU A 1 123 ? -16.819 3.207 14.525 1.00 89.56 123 GLU A O 1
ATOM 973 N N . LEU A 1 124 ? -16.486 1.506 13.091 1.00 93.75 124 LEU A N 1
ATOM 974 C CA . LEU A 1 124 ? -15.419 2.148 12.314 1.00 93.75 124 LEU A CA 1
ATOM 975 C C . LEU A 1 124 ? -15.849 3.512 11.745 1.00 93.75 124 LEU A C 1
ATOM 977 O O . LEU A 1 124 ? -15.075 4.470 11.746 1.00 93.75 124 LEU A O 1
ATOM 981 N N . GLY A 1 125 ? -17.113 3.634 11.325 1.00 92.44 125 GLY A N 1
ATOM 982 C CA . GLY A 1 125 ? -17.681 4.887 10.815 1.00 92.44 125 GLY A CA 1
ATOM 983 C C . GLY A 1 125 ? -17.990 5.930 11.898 1.00 92.44 125 GLY A C 1
ATOM 984 O O . GLY A 1 125 ? -18.058 7.125 11.593 1.00 92.44 125 GLY A O 1
ATOM 985 N N . ARG A 1 126 ? -18.143 5.510 13.166 1.00 92.81 126 ARG A N 1
ATOM 986 C CA . ARG A 1 126 ? -18.494 6.400 14.292 1.00 92.81 126 ARG A CA 1
ATOM 987 C C . ARG A 1 126 ? -17.341 7.313 14.700 1.00 92.81 126 ARG A C 1
ATOM 989 O O . ARG A 1 126 ? -17.576 8.340 15.327 1.00 92.81 126 ARG A O 1
ATOM 996 N N . GLY A 1 127 ? -16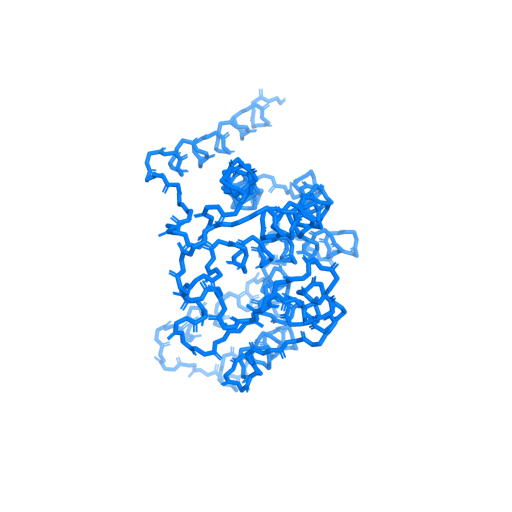.107 6.950 14.347 1.00 90.44 127 GLY A N 1
ATOM 997 C CA . GLY A 1 127 ? -14.920 7.746 14.651 1.00 90.44 127 GLY A CA 1
ATOM 998 C C . GLY A 1 127 ? -14.567 7.793 16.138 1.00 90.44 127 GLY A C 1
ATOM 999 O O . GLY A 1 127 ? -13.950 8.755 16.590 1.00 90.44 127 GLY A O 1
ATOM 1000 N N . VAL A 1 128 ? -14.963 6.775 16.907 1.00 92.56 128 VAL A N 1
ATOM 1001 C CA . VAL A 1 128 ? -14.641 6.667 18.335 1.00 92.56 128 VAL A CA 1
ATOM 1002 C C . VAL A 1 128 ? -13.460 5.704 18.495 1.00 92.56 128 VAL A C 1
ATOM 1004 O O . VAL A 1 128 ? -13.639 4.505 18.288 1.00 92.56 128 VAL A O 1
ATOM 1007 N N . PRO A 1 129 ? -12.251 6.190 18.832 1.00 92.88 129 PRO A N 1
ATOM 1008 C CA . PRO A 1 129 ? -11.111 5.321 19.078 1.00 92.88 129 PRO A CA 1
ATOM 1009 C C . PRO A 1 129 ? -11.311 4.554 20.387 1.00 92.88 129 PRO A C 1
ATOM 1011 O O . PRO A 1 129 ? -11.856 5.081 21.357 1.00 92.88 129 PRO A O 1
ATOM 1014 N N . ASN A 1 130 ? -10.839 3.312 20.430 1.00 93.31 130 ASN A N 1
ATOM 1015 C CA . ASN A 1 130 ? -10.835 2.490 21.634 1.00 93.31 130 ASN A CA 1
ATOM 1016 C C . ASN A 1 130 ? -9.605 1.561 21.641 1.00 93.31 130 ASN A C 1
ATOM 1018 O O . ASN A 1 130 ? -8.867 1.471 20.656 1.00 93.31 130 ASN A O 1
ATOM 1022 N N . THR A 1 131 ? -9.370 0.879 22.762 1.00 96.19 131 THR A N 1
ATOM 1023 C CA . THR A 1 131 ? -8.203 -0.002 22.945 1.00 96.19 131 THR A CA 1
ATOM 1024 C C . THR A 1 131 ? -8.200 -1.204 21.992 1.00 96.19 131 THR A C 1
ATOM 1026 O O . THR A 1 131 ? -7.134 -1.625 21.539 1.00 96.19 131 THR A O 1
ATOM 1029 N N . ALA A 1 132 ? -9.377 -1.740 21.657 1.00 96.94 132 ALA A N 1
ATOM 1030 C CA . ALA A 1 132 ? -9.521 -2.840 20.704 1.00 96.94 132 ALA A CA 1
ATOM 1031 C C . ALA A 1 132 ? -9.080 -2.418 19.292 1.00 96.94 132 ALA A C 1
ATOM 1033 O O . ALA A 1 132 ? -8.277 -3.099 18.655 1.00 96.94 132 ALA A O 1
ATOM 1034 N N . LEU A 1 133 ? -9.523 -1.243 18.844 1.00 96.38 133 LEU A N 1
ATOM 1035 C CA . LEU A 1 133 ? -9.157 -0.659 17.561 1.00 96.38 133 LEU A CA 1
ATOM 1036 C C . LEU A 1 133 ? -7.673 -0.278 17.503 1.00 96.38 133 LEU A C 1
ATOM 1038 O O . LEU A 1 133 ? -7.037 -0.510 16.481 1.00 96.38 133 LEU A O 1
ATOM 1042 N N . ASP A 1 134 ? -7.100 0.261 18.585 1.00 97.31 134 ASP A N 1
ATOM 1043 C CA . ASP A 1 134 ? -5.651 0.510 18.660 1.00 97.31 134 ASP A CA 1
ATOM 1044 C C . ASP A 1 134 ? -4.851 -0.785 18.466 1.00 97.31 134 ASP A C 1
ATOM 1046 O O . ASP A 1 134 ? -3.935 -0.834 17.644 1.00 97.31 134 ASP A O 1
ATOM 1050 N N . SER A 1 135 ? -5.260 -1.854 19.150 1.00 98.25 135 SER A N 1
ATOM 1051 C CA . SER A 1 135 ? -4.622 -3.168 19.042 1.00 98.25 135 SER A CA 1
ATOM 1052 C C . SER A 1 135 ? -4.738 -3.746 17.627 1.00 98.25 135 SER A C 1
ATOM 1054 O O . SER A 1 135 ? -3.741 -4.219 17.078 1.00 98.25 135 SER A O 1
ATOM 1056 N N . LEU A 1 136 ? -5.921 -3.647 17.009 1.00 98.31 136 LEU A N 1
ATOM 1057 C CA . LEU A 1 136 ? -6.162 -4.067 15.628 1.00 98.31 136 LEU A CA 1
ATOM 1058 C C . LEU A 1 136 ? -5.289 -3.289 14.634 1.00 98.31 136 LEU A C 1
ATOM 1060 O O . LEU A 1 136 ? -4.610 -3.889 13.803 1.00 98.31 136 LEU A O 1
ATOM 1064 N N . VAL A 1 137 ? -5.268 -1.956 14.727 1.00 98.06 137 VAL A N 1
ATOM 1065 C CA . VAL A 1 137 ? -4.489 -1.104 13.815 1.00 98.06 137 VAL A CA 1
ATOM 1066 C C . VAL A 1 137 ? -3.001 -1.413 13.931 1.00 98.06 137 VAL A C 1
ATOM 1068 O O . VAL A 1 137 ? -2.329 -1.533 12.909 1.00 98.06 137 VAL A O 1
ATOM 1071 N N . ARG A 1 138 ? -2.473 -1.594 15.149 1.00 98.31 138 ARG A N 1
ATOM 1072 C CA . ARG A 1 138 ? -1.068 -1.982 15.360 1.00 98.31 138 ARG A CA 1
ATOM 1073 C C . ARG A 1 138 ? -0.755 -3.355 14.774 1.00 98.31 138 ARG A C 1
ATOM 1075 O O . ARG A 1 138 ? 0.307 -3.539 14.185 1.00 98.31 138 ARG A O 1
ATOM 1082 N N . PHE A 1 139 ? -1.672 -4.306 14.923 1.00 98.69 139 PHE A N 1
ATOM 1083 C CA . PHE A 1 139 ? -1.516 -5.653 14.389 1.00 98.69 139 PHE A CA 1
ATOM 1084 C C . PHE A 1 139 ? -1.428 -5.661 12.854 1.00 98.69 139 PHE A C 1
ATOM 1086 O O . PHE A 1 139 ? -0.499 -6.237 12.286 1.00 98.69 139 PHE A O 1
ATOM 1093 N N . GLU A 1 140 ? -2.331 -4.956 12.177 1.00 98.62 140 GLU A N 1
ATOM 1094 C CA . GLU A 1 140 ? -2.300 -4.820 10.717 1.00 98.62 140 GLU A CA 1
ATOM 1095 C C . GLU A 1 140 ? -1.118 -3.970 10.230 1.00 98.62 140 GLU A C 1
ATOM 1097 O O . GLU A 1 140 ? -0.505 -4.262 9.198 1.00 98.62 140 GLU A O 1
ATOM 1102 N N . ALA A 1 141 ? -0.743 -2.937 10.989 1.00 98.50 141 ALA A N 1
ATOM 1103 C CA . ALA A 1 141 ? 0.419 -2.112 10.687 1.00 98.50 141 ALA A CA 1
ATOM 1104 C C . ALA A 1 141 ? 1.722 -2.926 10.699 1.00 98.50 141 ALA A C 1
ATOM 1106 O O . ALA A 1 141 ? 2.594 -2.685 9.864 1.00 98.50 141 ALA A O 1
ATOM 1107 N N . GLU A 1 142 ? 1.849 -3.940 11.561 1.00 98.62 142 GLU A N 1
ATOM 1108 C CA . GLU A 1 142 ? 3.018 -4.826 11.555 1.00 98.62 142 GLU A CA 1
ATOM 1109 C C . GLU A 1 142 ? 3.076 -5.721 10.304 1.00 98.62 142 GLU A C 1
ATOM 1111 O O . GLU A 1 142 ? 4.161 -5.952 9.751 1.00 98.62 142 GLU A O 1
ATOM 1116 N N . ARG A 1 143 ? 1.921 -6.163 9.781 1.00 98.62 143 ARG A N 1
ATOM 1117 C CA . ARG A 1 143 ? 1.861 -6.854 8.479 1.00 98.62 143 ARG A CA 1
ATOM 1118 C C . ARG A 1 143 ? 2.348 -5.931 7.362 1.00 98.62 143 ARG A C 1
ATOM 1120 O O . ARG A 1 143 ? 3.229 -6.314 6.587 1.00 98.62 143 ARG A O 1
ATOM 1127 N N . ALA A 1 144 ? 1.847 -4.694 7.326 1.00 98.62 144 ALA A N 1
ATOM 1128 C CA . ALA A 1 144 ? 2.285 -3.683 6.365 1.00 98.62 144 ALA A CA 1
ATOM 1129 C C . ALA A 1 144 ? 3.786 -3.369 6.504 1.00 98.62 144 ALA A C 1
ATOM 1131 O O . ALA A 1 144 ? 4.490 -3.296 5.496 1.00 98.62 144 ALA A O 1
ATOM 1132 N N . ARG A 1 145 ? 4.312 -3.258 7.734 1.00 98.62 145 ARG A N 1
ATOM 1133 C CA . ARG A 1 145 ? 5.746 -3.049 7.995 1.00 98.62 145 ARG A CA 1
ATOM 1134 C C . ARG A 1 145 ? 6.580 -4.174 7.410 1.00 98.62 145 ARG A C 1
ATOM 1136 O O . ARG A 1 145 ? 7.609 -3.914 6.792 1.00 98.62 145 ARG A O 1
ATOM 1143 N N . THR A 1 146 ? 6.188 -5.419 7.648 1.00 98.56 146 THR A N 1
ATOM 1144 C CA . THR A 1 146 ? 6.939 -6.587 7.180 1.00 98.56 146 THR A CA 1
ATOM 1145 C C . THR A 1 146 ? 7.018 -6.612 5.655 1.00 98.56 146 THR A C 1
ATOM 1147 O O . THR A 1 146 ? 8.110 -6.759 5.105 1.00 98.56 146 THR A O 1
ATOM 1150 N N . LEU A 1 147 ? 5.903 -6.331 4.981 1.00 98.69 147 LEU A N 1
ATOM 1151 C CA . LEU A 1 147 ? 5.849 -6.222 3.524 1.00 98.69 147 LEU A CA 1
ATOM 1152 C C . LEU A 1 147 ? 6.660 -5.034 2.991 1.00 98.69 147 LEU A C 1
ATOM 1154 O O . LEU A 1 147 ? 7.448 -5.204 2.070 1.00 98.69 147 LEU A O 1
ATOM 1158 N N . LEU A 1 148 ? 6.560 -3.847 3.600 1.00 98.25 148 LEU A N 1
ATOM 1159 C CA . LEU A 1 148 ? 7.350 -2.682 3.181 1.00 98.25 148 LEU A CA 1
ATOM 1160 C C . LEU A 1 148 ? 8.855 -2.870 3.417 1.00 98.25 148 LEU A C 1
ATOM 1162 O O . LEU A 1 148 ? 9.656 -2.382 2.620 1.00 98.25 148 LEU A O 1
ATOM 1166 N N . ARG A 1 149 ? 9.257 -3.580 4.481 1.00 98.31 149 ARG A N 1
ATOM 1167 C CA . ARG A 1 149 ? 10.663 -3.953 4.710 1.00 98.31 149 ARG A CA 1
ATOM 1168 C C . ARG A 1 149 ? 11.174 -4.862 3.600 1.00 98.31 149 ARG A C 1
ATOM 1170 O O . ARG A 1 149 ? 12.221 -4.564 3.042 1.00 98.31 149 ARG A O 1
ATOM 1177 N N . SER A 1 150 ? 10.424 -5.908 3.250 1.00 98.31 150 SER A N 1
ATOM 1178 C CA . SER A 1 150 ? 10.777 -6.780 2.123 1.00 98.31 150 SER A CA 1
ATOM 1179 C C . SER A 1 150 ? 10.798 -6.003 0.800 1.00 98.31 150 SER A C 1
ATOM 1181 O O . SER A 1 150 ? 11.792 -6.014 0.078 1.00 98.31 150 SER A O 1
ATOM 1183 N N . GLY A 1 151 ? 9.754 -5.221 0.518 1.00 97.75 151 GLY A N 1
ATOM 1184 C CA . GLY A 1 151 ? 9.629 -4.434 -0.707 1.00 97.75 151 GLY A CA 1
ATOM 1185 C C . GLY A 1 151 ? 10.707 -3.361 -0.878 1.00 97.75 151 GLY A C 1
ATOM 1186 O O . GLY A 1 151 ? 11.096 -3.043 -2.000 1.00 97.75 151 GLY A O 1
ATOM 1187 N N . ARG A 1 152 ? 11.269 -2.834 0.218 1.00 97.25 152 ARG A N 1
ATOM 1188 C CA . ARG A 1 152 ? 12.415 -1.912 0.178 1.00 97.25 152 ARG A CA 1
ATOM 1189 C C . ARG A 1 152 ? 13.665 -2.546 -0.437 1.00 97.25 152 ARG A C 1
ATOM 1191 O O . ARG A 1 152 ? 14.459 -1.823 -1.041 1.00 97.25 152 ARG A O 1
ATOM 1198 N N . GLU A 1 153 ? 13.812 -3.864 -0.360 1.00 97.19 153 GLU A N 1
ATOM 1199 C CA . GLU A 1 153 ? 14.910 -4.592 -1.005 1.00 97.19 153 GLU A CA 1
ATOM 1200 C C . GLU A 1 153 ? 14.808 -4.588 -2.541 1.00 97.19 153 GLU A C 1
ATOM 1202 O O . GLU A 1 153 ? 15.735 -5.025 -3.213 1.00 97.19 153 GLU A O 1
ATOM 1207 N N . LEU A 1 154 ? 13.740 -4.026 -3.123 1.00 96.25 154 LEU A N 1
ATOM 1208 C CA . LEU A 1 154 ? 13.695 -3.698 -4.549 1.00 96.25 154 LEU A CA 1
ATOM 1209 C C . LEU A 1 154 ? 14.713 -2.609 -4.919 1.00 96.25 154 LEU A C 1
ATOM 1211 O O . LEU A 1 154 ? 15.302 -2.645 -5.994 1.00 96.25 154 LEU A O 1
ATOM 1215 N N . LEU A 1 155 ? 14.939 -1.626 -4.040 1.00 95.06 155 LEU A N 1
ATOM 1216 C CA . LEU A 1 155 ? 15.779 -0.464 -4.344 1.00 95.06 155 LEU A CA 1
ATOM 1217 C C . LEU A 1 155 ? 17.202 -0.826 -4.797 1.00 95.06 155 LEU A C 1
ATOM 1219 O O . LEU A 1 155 ? 17.611 -0.296 -5.831 1.00 95.06 155 LEU A O 1
ATOM 1223 N N . PRO A 1 156 ? 17.966 -1.693 -4.099 1.00 94.12 156 PRO A N 1
ATOM 1224 C CA . PRO A 1 156 ? 19.300 -2.079 -4.556 1.00 94.12 156 PRO A CA 1
ATOM 1225 C C . PRO A 1 156 ? 19.296 -2.811 -5.905 1.00 94.12 156 PRO A C 1
ATOM 1227 O O . PRO A 1 156 ? 20.290 -2.722 -6.619 1.00 94.12 156 PRO A O 1
ATOM 1230 N N . LEU A 1 157 ? 18.191 -3.465 -6.285 1.00 93.62 157 LEU A N 1
ATOM 1231 C CA . LEU A 1 157 ? 18.064 -4.169 -7.566 1.00 93.62 157 LEU A CA 1
ATOM 1232 C C . LEU A 1 157 ? 17.892 -3.202 -8.746 1.00 93.62 157 LEU A C 1
ATOM 1234 O O . LEU A 1 157 ? 18.275 -3.523 -9.868 1.00 93.62 157 LEU A O 1
ATOM 1238 N N . LEU A 1 158 ? 17.343 -2.008 -8.515 1.00 92.75 158 LEU A N 1
ATOM 1239 C CA . LEU A 1 158 ? 17.096 -1.015 -9.564 1.00 92.75 158 LEU A CA 1
ATOM 1240 C C . LEU A 1 158 ? 18.322 -0.139 -9.829 1.00 92.75 158 LEU A C 1
ATOM 1242 O O . LEU A 1 158 ? 19.018 0.266 -8.897 1.00 92.75 158 LEU A O 1
ATOM 1246 N N . GLU A 1 159 ? 18.542 0.230 -11.089 1.00 85.62 159 GLU A N 1
ATOM 1247 C CA . GLU A 1 159 ? 19.724 0.987 -11.515 1.00 85.62 159 GLU A CA 1
ATOM 1248 C C . GLU A 1 159 ? 19.431 2.471 -11.784 1.00 85.62 159 GLU A C 1
ATOM 1250 O O . GLU A 1 159 ? 18.368 2.861 -12.280 1.00 85.62 159 GLU A O 1
ATOM 1255 N N . GLY A 1 160 ? 20.416 3.316 -11.461 1.00 83.75 160 GLY A N 1
ATOM 1256 C CA . GLY A 1 160 ? 20.460 4.728 -11.839 1.00 83.75 160 GLY A CA 1
ATOM 1257 C C . GLY A 1 160 ? 19.175 5.508 -11.546 1.00 83.75 160 GLY A C 1
ATOM 1258 O O . GLY A 1 160 ? 18.670 5.542 -10.422 1.00 83.75 160 GLY A O 1
ATOM 1259 N N . ARG A 1 161 ? 18.645 6.170 -12.582 1.00 84.56 161 ARG A N 1
ATOM 1260 C CA . ARG A 1 161 ? 17.462 7.041 -12.475 1.00 84.56 161 ARG A CA 1
ATOM 1261 C C . ARG A 1 161 ? 16.168 6.284 -12.162 1.00 84.56 161 ARG A C 1
ATOM 1263 O O . ARG A 1 161 ? 15.259 6.873 -11.583 1.00 84.56 161 ARG A O 1
ATOM 1270 N N . ASN A 1 162 ? 16.095 4.998 -12.497 1.00 87.31 162 ASN A N 1
ATOM 1271 C CA . ASN A 1 162 ? 14.876 4.202 -12.358 1.00 87.31 162 ASN A CA 1
ATOM 1272 C C . ASN A 1 162 ? 14.560 3.882 -10.889 1.00 87.31 162 ASN A C 1
ATOM 1274 O O . ASN A 1 162 ? 13.405 3.672 -10.532 1.00 87.31 162 ASN A O 1
ATOM 1278 N N . ARG A 1 163 ? 15.567 3.944 -10.006 1.00 91.56 163 ARG A N 1
ATOM 1279 C CA . ARG A 1 163 ? 15.411 3.781 -8.552 1.00 91.56 163 ARG A CA 1
ATOM 1280 C C . ARG A 1 163 ? 14.660 4.940 -7.886 1.00 91.56 163 ARG A C 1
ATOM 1282 O O . ARG A 1 163 ? 14.110 4.762 -6.802 1.00 91.56 163 ARG A O 1
ATOM 1289 N N . PHE A 1 164 ? 14.633 6.125 -8.503 1.00 89.75 164 PHE A N 1
ATOM 1290 C CA . PHE A 1 164 ? 14.111 7.343 -7.874 1.00 89.75 164 PHE A CA 1
ATOM 1291 C C . PHE A 1 164 ? 12.646 7.215 -7.442 1.00 89.75 164 PHE A C 1
ATOM 1293 O O . PHE A 1 164 ? 12.317 7.489 -6.287 1.00 89.75 164 PHE A O 1
ATOM 1300 N N . CYS A 1 165 ? 11.773 6.797 -8.360 1.00 91.31 165 CYS A N 1
ATOM 1301 C CA . CYS A 1 165 ? 10.340 6.720 -8.091 1.00 91.31 165 CYS A CA 1
ATOM 1302 C C . CYS A 1 165 ? 10.026 5.680 -6.993 1.00 91.31 165 CYS A C 1
ATOM 1304 O O . CYS A 1 165 ? 9.410 6.065 -5.994 1.00 91.31 165 CYS A O 1
ATOM 1306 N N . PRO A 1 166 ? 10.530 4.431 -7.066 1.00 92.62 166 PRO A N 1
ATOM 1307 C CA . PRO A 1 166 ? 10.371 3.461 -5.983 1.00 92.62 166 PRO A CA 1
ATOM 1308 C C . PRO A 1 166 ? 10.959 3.930 -4.648 1.00 92.62 166 PRO A C 1
ATOM 1310 O O . PRO A 1 166 ? 10.332 3.744 -3.609 1.00 92.62 166 PRO A O 1
ATOM 1313 N N . ALA A 1 167 ? 12.116 4.603 -4.645 1.00 93.12 167 ALA A N 1
ATOM 1314 C CA . ALA A 1 167 ? 12.714 5.125 -3.413 1.00 93.12 167 ALA A CA 1
ATOM 1315 C C . ALA A 1 167 ? 11.841 6.204 -2.752 1.00 93.12 167 ALA A C 1
ATOM 1317 O O . ALA A 1 167 ? 11.667 6.202 -1.531 1.00 93.12 167 ALA A O 1
ATOM 1318 N N . ALA A 1 168 ? 11.256 7.102 -3.550 1.00 91.50 168 ALA A N 1
ATOM 1319 C CA . ALA A 1 168 ? 10.319 8.101 -3.052 1.00 91.50 168 ALA A CA 1
ATOM 1320 C C . ALA A 1 168 ? 9.051 7.447 -2.475 1.00 91.50 168 ALA A C 1
ATOM 1322 O O . ALA A 1 168 ? 8.609 7.835 -1.393 1.00 91.50 168 ALA A O 1
ATOM 1323 N N . LEU A 1 169 ? 8.500 6.431 -3.152 1.00 92.50 169 LEU A N 1
ATOM 1324 C CA . LEU A 1 169 ? 7.338 5.676 -2.674 1.00 92.50 169 LEU A CA 1
ATOM 1325 C C . LEU A 1 169 ? 7.627 4.966 -1.348 1.00 92.50 169 LEU A C 1
ATOM 1327 O O . LEU A 1 169 ? 6.875 5.158 -0.395 1.00 92.50 169 LEU A O 1
ATOM 1331 N N . VAL A 1 170 ? 8.743 4.237 -1.247 1.00 93.94 170 VAL A N 1
ATOM 1332 C CA . VAL A 1 170 ? 9.182 3.583 -0.001 1.00 93.94 170 VAL A CA 1
ATOM 1333 C C . VAL A 1 170 ? 9.277 4.595 1.144 1.00 93.94 170 VAL A C 1
ATOM 1335 O O . VAL A 1 170 ? 8.782 4.334 2.238 1.00 93.94 170 VAL A O 1
ATOM 1338 N N . GLY A 1 171 ? 9.864 5.771 0.898 1.00 91.56 171 GLY A N 1
ATOM 1339 C CA . GLY A 1 171 ? 9.963 6.826 1.907 1.00 91.56 171 GLY A CA 1
ATOM 1340 C C . GLY A 1 171 ? 8.601 7.377 2.339 1.00 91.56 171 GLY A C 1
ATOM 1341 O O . GLY A 1 171 ? 8.337 7.510 3.531 1.00 91.56 171 GLY A O 1
ATOM 1342 N N . ILE A 1 172 ? 7.719 7.681 1.382 1.00 92.56 172 ILE A N 1
ATOM 1343 C CA . ILE A 1 172 ? 6.374 8.220 1.646 1.00 92.56 172 ILE A CA 1
ATOM 1344 C C . ILE A 1 172 ? 5.527 7.224 2.437 1.00 92.56 172 ILE A C 1
ATOM 1346 O O . ILE A 1 172 ? 4.873 7.608 3.406 1.00 92.56 172 ILE A O 1
ATOM 1350 N N . TYR A 1 173 ? 5.530 5.958 2.031 1.00 96.69 173 TYR A N 1
ATOM 1351 C CA . TYR A 1 173 ? 4.714 4.925 2.659 1.00 96.69 173 TYR A CA 1
ATOM 1352 C C . TYR A 1 173 ? 5.269 4.471 4.009 1.00 96.69 173 TYR A C 1
ATOM 1354 O O . TYR A 1 173 ? 4.478 4.227 4.917 1.00 96.69 173 TYR A O 1
ATOM 1362 N N . GLY A 1 174 ? 6.594 4.453 4.185 1.00 96.38 174 GLY A N 1
ATOM 1363 C CA . GLY A 1 174 ? 7.211 4.258 5.499 1.00 96.38 174 GLY A CA 1
ATOM 1364 C C . GLY A 1 174 ? 6.803 5.349 6.492 1.00 96.38 174 GLY A C 1
ATOM 1365 O O . GLY A 1 174 ? 6.317 5.046 7.577 1.00 96.38 174 GLY A O 1
ATOM 1366 N N . ASP A 1 175 ? 6.892 6.620 6.088 1.00 95.69 175 ASP A N 1
ATOM 1367 C CA . ASP A 1 175 ? 6.474 7.754 6.922 1.00 95.69 175 ASP A CA 1
ATOM 1368 C C . ASP A 1 175 ? 4.962 7.750 7.226 1.00 95.69 175 ASP A C 1
ATOM 1370 O O . ASP A 1 175 ? 4.541 8.171 8.307 1.00 95.69 175 ASP A O 1
ATOM 1374 N N . LEU A 1 176 ? 4.124 7.322 6.273 1.00 96.12 176 LEU A N 1
ATOM 1375 C CA . LEU A 1 176 ? 2.685 7.156 6.503 1.00 96.12 176 LEU A CA 1
ATOM 1376 C C . LEU A 1 176 ? 2.416 6.056 7.529 1.00 96.12 176 LEU A C 1
ATOM 1378 O O . LEU A 1 176 ? 1.634 6.289 8.450 1.00 96.12 176 LEU A O 1
ATOM 1382 N N . LEU A 1 177 ? 3.074 4.903 7.394 1.00 97.88 177 LEU A N 1
ATOM 1383 C CA . LEU A 1 177 ? 2.920 3.789 8.322 1.00 97.88 177 LEU A CA 1
ATOM 1384 C C . LEU A 1 177 ? 3.338 4.186 9.743 1.00 97.88 177 LEU A C 1
ATOM 1386 O O . LEU A 1 177 ? 2.556 4.002 10.668 1.00 97.88 177 LEU A O 1
ATOM 1390 N N . GLU A 1 178 ? 4.488 4.846 9.913 1.00 97.00 178 GLU A N 1
ATOM 1391 C CA . GLU A 1 178 ? 4.915 5.338 11.232 1.00 97.00 178 GLU A CA 1
ATOM 1392 C C . GLU A 1 178 ? 3.875 6.261 11.882 1.00 97.00 178 GLU A C 1
ATOM 1394 O O . GLU A 1 178 ? 3.666 6.239 13.096 1.00 97.00 178 GLU A O 1
ATOM 1399 N N . LYS A 1 179 ? 3.215 7.112 11.087 1.00 96.81 179 LYS A N 1
ATOM 1400 C CA . LYS A 1 179 ? 2.150 7.980 11.598 1.00 96.81 179 LYS A CA 1
ATOM 1401 C C . LYS A 1 179 ? 0.893 7.201 11.968 1.00 96.81 179 LYS A C 1
ATOM 1403 O O . LYS A 1 179 ? 0.283 7.538 12.978 1.00 96.81 179 LYS A O 1
ATOM 1408 N N . ILE A 1 180 ? 0.514 6.204 11.170 1.00 96.88 180 ILE A N 1
ATOM 1409 C CA . ILE A 1 180 ? -0.624 5.316 11.451 1.00 96.88 180 ILE A CA 1
ATOM 1410 C C . ILE A 1 180 ? -0.411 4.603 12.785 1.00 96.88 180 ILE A C 1
ATOM 1412 O O . ILE A 1 180 ? -1.316 4.559 13.602 1.00 96.88 180 ILE A O 1
ATOM 1416 N N . GLU A 1 181 ? 0.796 4.135 13.069 1.00 96.19 181 GLU A N 1
ATOM 1417 C CA . GLU A 1 181 ? 1.087 3.406 14.309 1.00 96.19 181 GLU A CA 1
ATOM 1418 C C . GLU A 1 181 ? 1.164 4.280 15.549 1.00 96.19 181 GLU A C 1
ATOM 1420 O O . GLU A 1 181 ? 0.849 3.838 16.657 1.00 96.19 181 GLU A O 1
ATOM 1425 N N . ARG A 1 182 ? 1.609 5.528 15.373 1.00 95.50 182 ARG A N 1
ATOM 1426 C CA . ARG A 1 18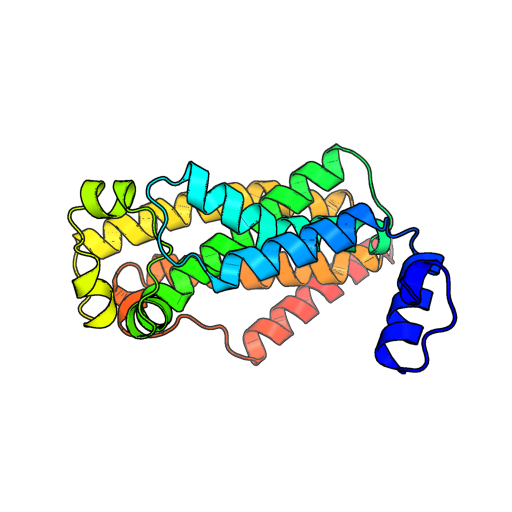2 ? 1.542 6.536 16.432 1.00 95.50 182 ARG A CA 1
ATOM 1427 C C . ARG A 1 182 ? 0.098 6.937 16.712 1.00 95.50 182 ARG A C 1
ATOM 1429 O O . ARG A 1 182 ? -0.229 7.162 17.868 1.00 95.50 182 ARG A O 1
ATOM 1436 N N . ALA A 1 183 ? -0.737 7.022 15.674 1.00 94.44 183 ALA A N 1
ATOM 1437 C CA . ALA A 1 183 ? -2.160 7.317 15.807 1.00 94.44 183 ALA A CA 1
ATOM 1438 C C . ALA A 1 183 ? -2.939 6.137 16.411 1.00 94.44 183 ALA A C 1
ATOM 1440 O O . ALA A 1 183 ? -3.850 6.352 17.206 1.00 94.44 183 ALA A O 1
ATOM 1441 N N . GLY A 1 184 ? -2.587 4.902 16.044 1.00 94.81 184 GLY A N 1
ATOM 1442 C CA . GLY A 1 184 ? -3.258 3.699 16.515 1.00 94.81 184 GLY A CA 1
ATOM 1443 C C . GLY A 1 184 ? -4.760 3.766 16.253 1.00 94.81 184 GLY A C 1
ATOM 1444 O O . GLY A 1 184 ? -5.187 3.981 15.121 1.00 94.81 184 GLY A O 1
ATOM 1445 N N . GLY A 1 185 ? -5.570 3.663 17.305 1.00 92.38 185 GLY A N 1
ATOM 1446 C CA . GLY A 1 185 ? -7.026 3.769 17.187 1.00 92.38 185 GLY A CA 1
ATOM 1447 C C . GLY A 1 185 ? -7.522 5.117 16.642 1.00 92.38 185 GLY A C 1
ATOM 1448 O O . GLY A 1 185 ? -8.611 5.181 16.083 1.00 92.38 185 GLY A O 1
ATOM 1449 N N . GLU A 1 186 ? -6.740 6.198 16.733 1.00 94.31 186 GLU A N 1
ATOM 1450 C CA . GLU A 1 186 ? -7.143 7.530 16.253 1.00 94.31 186 GLU A CA 1
ATOM 1451 C C . GLU A 1 186 ? -7.289 7.634 14.725 1.00 94.31 186 GLU A C 1
ATOM 1453 O O . GLU A 1 186 ? -7.790 8.649 14.230 1.00 94.31 186 GLU A O 1
ATOM 1458 N N . VAL A 1 187 ? -6.891 6.614 13.953 1.00 93.88 187 VAL A N 1
ATOM 1459 C CA . VAL A 1 187 ? -7.066 6.606 12.487 1.00 93.88 187 VAL A CA 1
ATOM 1460 C C . VAL A 1 187 ? -8.528 6.753 12.061 1.00 93.88 187 VAL A C 1
ATOM 1462 O O . VAL A 1 187 ? -8.797 7.290 10.991 1.00 93.88 187 VAL A O 1
ATOM 1465 N N . VAL A 1 188 ? -9.485 6.364 12.913 1.00 93.56 188 VAL A N 1
ATOM 1466 C CA . VAL A 1 188 ? -10.914 6.584 12.640 1.00 93.56 188 VAL A CA 1
ATOM 1467 C C . VAL A 1 188 ? -11.386 7.993 12.989 1.00 93.56 188 VAL A C 1
ATOM 1469 O O . VAL A 1 188 ? -12.489 8.367 12.628 1.00 93.56 188 VAL A O 1
ATOM 1472 N N . GLN A 1 189 ? -10.602 8.826 13.670 1.00 91.44 189 GLN A N 1
ATOM 1473 C CA . GLN A 1 189 ? -10.993 10.224 13.899 1.00 91.44 189 GLN A CA 1
ATOM 1474 C C . GLN A 1 189 ? -10.607 11.108 12.720 1.00 91.44 189 GLN A C 1
ATOM 1476 O O . GLN A 1 189 ? -11.377 11.972 12.291 1.00 91.44 189 GLN A O 1
ATOM 1481 N N . ARG A 1 190 ? -9.399 10.887 12.200 1.00 87.88 190 ARG A N 1
ATOM 1482 C CA . ARG A 1 190 ? -8.802 11.699 11.147 1.00 87.88 190 ARG A CA 1
ATOM 1483 C C . ARG A 1 190 ? -7.990 10.831 10.205 1.00 87.88 190 ARG A C 1
ATOM 1485 O O . ARG A 1 190 ? -7.137 10.054 10.630 1.00 87.88 190 ARG A O 1
ATOM 1492 N N . ARG A 1 191 ? -8.154 11.098 8.915 1.00 88.88 191 ARG A N 1
ATOM 1493 C CA . ARG A 1 191 ? -7.289 10.540 7.889 1.00 88.88 191 ARG A CA 1
ATOM 1494 C C . ARG A 1 191 ? -5.828 10.895 8.134 1.00 88.88 191 ARG A C 1
ATOM 1496 O O . ARG A 1 191 ? -5.454 12.074 8.171 1.00 88.88 191 ARG A O 1
ATOM 1503 N N . VAL A 1 192 ? -4.969 9.884 8.216 1.00 85.88 192 VAL A N 1
ATOM 1504 C CA . VAL A 1 192 ? -3.526 10.110 8.331 1.00 85.88 192 VAL A CA 1
ATOM 1505 C C . VAL A 1 192 ? -2.976 10.613 6.995 1.00 85.88 192 VAL A C 1
ATOM 1507 O O . VAL A 1 192 ? -3.194 10.031 5.939 1.00 85.88 192 VAL A O 1
ATOM 1510 N N . SER A 1 193 ? -2.234 11.719 7.009 1.00 84.00 193 SER A N 1
ATOM 1511 C CA . SER A 1 193 ? -1.610 12.252 5.796 1.00 84.00 193 SER A CA 1
ATOM 1512 C C . SER A 1 193 ? -0.243 12.885 6.058 1.00 84.00 193 SER A C 1
ATOM 1514 O O . SER A 1 193 ? 0.137 13.251 7.179 1.00 84.00 193 SER A O 1
ATOM 1516 N N . LEU A 1 194 ? 0.550 12.988 4.992 1.00 78.00 194 LEU A N 1
ATOM 1517 C CA . LEU A 1 194 ? 1.801 13.741 4.980 1.00 78.00 194 LEU A CA 1
ATOM 1518 C C . LEU A 1 194 ? 1.569 15.119 4.372 1.00 78.00 194 LEU A C 1
ATOM 1520 O O . LEU A 1 194 ? 0.873 15.251 3.364 1.00 78.00 194 LEU A O 1
ATOM 1524 N N . THR A 1 195 ? 2.211 16.131 4.955 1.00 81.00 195 THR A N 1
ATOM 1525 C CA . THR A 1 195 ? 2.221 17.482 4.391 1.00 81.00 195 THR A CA 1
ATOM 1526 C C . THR A 1 195 ? 2.953 17.483 3.049 1.00 81.00 195 THR A C 1
ATOM 1528 O O . THR A 1 195 ? 3.883 16.697 2.838 1.00 81.00 195 THR A O 1
ATOM 1531 N N . GLY A 1 196 ? 2.581 18.397 2.146 1.00 77.44 196 GLY A N 1
ATOM 1532 C CA . GLY A 1 196 ? 3.261 18.543 0.852 1.00 77.44 196 GLY A CA 1
ATOM 1533 C C . GLY A 1 196 ? 4.773 18.750 1.002 1.00 77.44 196 GLY A C 1
ATOM 1534 O O . GLY A 1 196 ? 5.555 18.131 0.288 1.00 77.44 196 GLY A O 1
ATOM 1535 N N . ARG A 1 197 ? 5.192 19.513 2.023 1.00 73.38 197 ARG A N 1
ATOM 1536 C CA . ARG A 1 197 ? 6.608 19.739 2.363 1.00 73.38 197 ARG A CA 1
ATOM 1537 C C . ARG A 1 197 ? 7.343 18.449 2.724 1.00 73.38 197 ARG A C 1
ATOM 1539 O O . ARG A 1 197 ? 8.466 18.248 2.276 1.00 73.38 197 ARG A O 1
ATOM 1546 N N . ARG A 1 198 ? 6.720 17.561 3.507 1.00 77.56 198 ARG A N 1
ATOM 1547 C CA . ARG A 1 198 ? 7.339 16.286 3.894 1.00 77.56 198 ARG A CA 1
ATOM 1548 C C . ARG A 1 198 ? 7.484 15.352 2.694 1.00 77.56 198 ARG A C 1
ATOM 1550 O O . ARG A 1 198 ? 8.546 14.766 2.525 1.00 77.56 198 ARG A O 1
ATOM 1557 N N . LYS A 1 199 ? 6.467 15.277 1.826 1.00 79.12 199 LYS A N 1
ATOM 1558 C CA . LYS A 1 199 ? 6.546 14.520 0.563 1.00 79.12 199 LYS A CA 1
ATOM 1559 C C . LYS A 1 199 ? 7.659 15.056 -0.345 1.00 79.12 199 LYS A C 1
ATOM 1561 O O . LYS A 1 199 ? 8.454 14.272 -0.852 1.00 79.12 199 LYS A O 1
ATOM 1566 N N . ALA A 1 200 ? 7.758 16.380 -0.489 1.00 74.25 200 ALA A N 1
ATOM 1567 C CA . ALA A 1 200 ? 8.815 17.026 -1.266 1.00 74.25 200 ALA A CA 1
ATOM 1568 C C . ALA A 1 200 ? 10.210 16.745 -0.686 1.00 74.25 200 ALA A C 1
ATOM 1570 O O . ALA A 1 200 ? 11.118 16.397 -1.430 1.00 74.25 200 ALA A O 1
ATOM 1571 N N . TRP A 1 201 ? 10.374 16.816 0.638 1.00 78.25 201 TRP A N 1
ATOM 1572 C CA . TRP A 1 201 ? 11.636 16.474 1.297 1.00 78.25 201 TRP A CA 1
ATOM 1573 C C . TRP A 1 201 ? 12.038 15.010 1.076 1.00 78.25 201 TRP A C 1
ATOM 1575 O O . TRP A 1 201 ? 13.201 14.736 0.801 1.00 78.25 201 TRP A O 1
ATOM 1585 N N . LEU A 1 202 ? 11.091 14.069 1.140 1.00 77.19 202 LEU A N 1
ATOM 1586 C CA . LEU A 1 202 ? 11.363 12.655 0.861 1.00 77.19 202 LEU A CA 1
ATOM 1587 C C . LEU A 1 202 ? 11.777 12.430 -0.597 1.00 77.19 202 LEU A C 1
ATOM 1589 O O . LEU A 1 202 ? 12.738 11.707 -0.851 1.00 77.19 202 LEU A O 1
ATOM 1593 N N . ALA A 1 203 ? 11.104 13.090 -1.542 1.00 78.44 203 ALA A N 1
ATOM 1594 C CA . ALA A 1 203 ? 11.495 13.067 -2.947 1.00 78.44 203 ALA A CA 1
ATOM 1595 C C . ALA A 1 203 ? 12.902 13.662 -3.144 1.00 78.44 203 ALA A C 1
ATOM 1597 O O . ALA A 1 203 ? 13.740 13.054 -3.803 1.00 78.44 203 ALA A O 1
ATOM 1598 N N . LEU A 1 204 ? 13.209 14.797 -2.508 1.00 75.25 204 LEU A N 1
ATOM 1599 C CA . LEU A 1 204 ? 14.543 15.403 -2.541 1.00 75.25 204 LEU A CA 1
ATOM 1600 C C . LEU A 1 204 ? 15.608 14.492 -1.923 1.00 75.25 204 LEU A C 1
ATOM 1602 O O . LEU A 1 204 ? 16.693 14.368 -2.477 1.00 75.25 204 LEU A O 1
ATOM 1606 N N . ARG A 1 205 ? 15.305 13.805 -0.819 1.00 79.69 205 ARG A N 1
ATOM 1607 C CA . ARG A 1 205 ? 16.217 12.839 -0.194 1.00 79.69 205 ARG A CA 1
ATOM 1608 C C . ARG A 1 205 ? 16.479 11.638 -1.106 1.00 79.69 205 ARG A C 1
ATOM 1610 O O . ARG A 1 205 ? 17.631 11.236 -1.238 1.00 79.69 205 ARG A O 1
ATOM 1617 N N . ALA A 1 206 ? 15.448 11.113 -1.770 1.00 77.44 206 ALA A N 1
ATOM 1618 C CA . ALA A 1 206 ? 15.597 10.063 -2.780 1.00 77.44 206 ALA A CA 1
ATOM 1619 C C . ALA A 1 206 ? 16.450 10.540 -3.974 1.00 77.44 206 ALA A C 1
ATOM 1621 O O . ALA A 1 206 ? 17.287 9.793 -4.485 1.00 77.44 206 ALA A O 1
ATOM 1622 N N . ALA A 1 207 ? 16.298 11.806 -4.378 1.00 72.69 207 ALA A N 1
ATOM 1623 C CA . ALA A 1 207 ? 17.151 12.437 -5.383 1.00 72.69 207 ALA A CA 1
ATOM 1624 C C . ALA A 1 207 ? 18.583 12.695 -4.884 1.00 72.69 207 ALA A C 1
ATOM 1626 O O . ALA A 1 207 ? 19.502 12.658 -5.690 1.00 72.69 207 ALA A O 1
ATOM 1627 N N . ALA A 1 208 ? 18.807 12.938 -3.592 1.00 67.69 208 ALA A N 1
ATOM 1628 C CA . ALA A 1 208 ? 20.136 13.178 -3.027 1.00 67.69 208 ALA A CA 1
ATOM 1629 C C . ALA A 1 208 ? 20.951 11.881 -2.896 1.00 67.69 208 ALA A C 1
ATOM 1631 O O . ALA A 1 208 ? 22.128 11.872 -3.238 1.00 67.69 208 ALA A O 1
ATOM 1632 N N . SER A 1 209 ? 20.319 10.750 -2.552 1.00 59.38 209 SER A N 1
ATOM 1633 C CA . SER A 1 209 ? 20.964 9.422 -2.606 1.00 59.38 209 SER A CA 1
ATOM 1634 C C . SER A 1 209 ? 21.423 9.004 -4.014 1.00 59.38 209 SER A C 1
ATOM 1636 O O . SER A 1 209 ? 22.168 8.040 -4.160 1.00 59.38 209 SER A O 1
ATOM 1638 N N . ARG A 1 210 ? 20.992 9.731 -5.056 1.00 59.31 210 ARG A N 1
ATOM 1639 C CA . ARG A 1 210 ? 21.488 9.627 -6.438 1.00 59.31 210 ARG A CA 1
ATOM 1640 C C . ARG A 1 210 ? 22.870 10.266 -6.609 1.00 59.31 210 ARG A C 1
ATOM 1642 O O . ARG A 1 210 ? 23.665 9.774 -7.401 1.00 59.31 210 ARG A O 1
ATOM 1649 N N . TRP A 1 211 ? 23.133 11.372 -5.909 1.00 41.97 211 TRP A N 1
ATOM 1650 C CA . TRP A 1 211 ? 24.353 12.169 -6.062 1.00 41.97 211 TRP A CA 1
ATOM 1651 C C . TRP A 1 211 ? 25.589 11.391 -5.598 1.00 41.97 211 TRP A C 1
ATOM 1653 O O . TRP A 1 211 ? 26.581 11.332 -6.315 1.00 41.97 211 TRP A O 1
ATOM 1663 N N . ASP A 1 212 ? 25.478 10.675 -4.477 1.00 43.56 212 ASP A N 1
ATOM 1664 C CA . ASP A 1 212 ? 26.565 9.850 -3.927 1.00 43.56 212 ASP A CA 1
ATOM 1665 C C . ASP A 1 212 ? 26.923 8.613 -4.774 1.00 43.56 212 ASP A C 1
ATOM 1667 O O . ASP A 1 212 ? 27.986 8.028 -4.571 1.00 43.56 212 ASP A O 1
ATOM 1671 N N . VAL A 1 213 ? 26.044 8.197 -5.696 1.00 46.53 213 VAL A N 1
ATOM 1672 C CA . VAL A 1 213 ? 26.244 7.037 -6.590 1.00 46.53 213 VAL A CA 1
ATOM 1673 C C . VAL A 1 213 ? 26.709 7.466 -7.986 1.00 46.53 213 VAL A C 1
ATOM 1675 O O . VAL A 1 213 ? 27.410 6.712 -8.642 1.00 46.53 213 VAL A O 1
ATOM 1678 N N . MET A 1 214 ? 26.349 8.669 -8.448 1.00 41.47 214 MET A N 1
ATOM 1679 C CA . MET A 1 214 ? 26.796 9.205 -9.745 1.00 41.47 214 MET A CA 1
ATOM 1680 C C . MET A 1 214 ? 28.194 9.850 -9.707 1.00 41.47 214 MET A C 1
ATOM 1682 O O . MET A 1 214 ? 28.729 10.186 -10.763 1.00 41.47 214 MET A O 1
ATOM 1686 N N . HIS A 1 215 ? 28.762 10.084 -8.520 1.00 46.75 215 HIS A N 1
ATOM 1687 C CA . HIS A 1 215 ? 30.068 10.737 -8.324 1.00 46.75 215 HIS A CA 1
ATOM 1688 C C . HIS A 1 215 ? 31.091 9.860 -7.579 1.00 46.75 215 HIS A C 1
ATOM 1690 O O . HIS A 1 215 ? 32.017 10.378 -6.956 1.00 46.75 215 HIS A O 1
ATOM 1696 N N . ARG A 1 216 ? 30.928 8.536 -7.655 1.00 41.28 216 ARG A N 1
ATOM 1697 C CA . ARG A 1 216 ? 31.977 7.540 -7.395 1.00 41.28 216 ARG A CA 1
ATOM 1698 C C . ARG A 1 216 ? 32.274 6.804 -8.689 1.00 41.28 216 ARG A C 1
ATOM 1700 O O . ARG A 1 216 ? 33.447 6.421 -8.860 1.00 41.28 216 ARG A O 1
#

Radius of gyration: 18.87 Å; chains: 1; bounding box: 52×34×57 Å

Sequence (216 aa):
HEVYEGEPAAVGDRALQHAVRSFGIRREDFLSVLSGVERDLTTGRYETFGQLRAYCFDVASSVGLLCLPIFGRDDAPARDRAIDLGLGMQLVNVLRDVREDALRDRVYLPQEDLRRFGVEPGELGRGVPNTALDSLVRFEAERARTLLRSGRELLPLLEGRNRFCPAALVGIYGDLLEKIERAGGEVVQRRVSLTGRRKAWLALRAAASRWDVMHR

pLDDT: mean 89.27, std 11.02, range [41.28, 98.69]